Protein AF-A0A7S3DVD2-F1 (afdb_monomer_lite)

Foldseek 3Di:
DDDDDPPVQQVLQVVLLVLLVCCLVPLQVSQQVLLVVLQDPPDDPSVNLSSLLSCCLCCQEPNNCSNPVDVNRHDLVSNLNSLVVQCPPPDDLSVLSSLLSLLSSLVVVDPLVDDDDPPDPCSVSSVSNCCCCPPPLSVLSNVLLSVCSHPDDSPVCPDPVNQQVFFADPVLDRDHDGPSVSSVVSNVVSVCVVCVVVDPVVVVVVVVVVVCVVPPDDDDDDDDDDDDDDDPDDDDDDVVVVVVVVVVVVQVVQADPVRGGTRAAEAEDPPDPDPVVVVVVVVVCVVVVHPYYHYDDPD

Sequence (299 aa):
EPLGEPLHGQIRYFVEVFCIQCARKYPEIFGKKIASQITRRDLNLQEISSIMVIAGNLIVGKYRADFLANKDVVDIHTVLAGASPWLSSTQGFSRGIAQVLVHALIPLAIDVTKEGDLNDSDWHLRSLYRFLEENPDMKRVRIKQSKFFETYDATATCTPEYIFSIPVDEGGDANPENMIDIMKQCLIDAYEDSHVDDVPNWKRVQDIIEAEDIDGGNDEDDDDIPSAEVNFQRKIIPVETLNLAFEAARERRLRNVAGRKKQPLIVCASLIDKVPNLGGLARSAEIFAATKLVIPDLR

Radius of gyration: 26.91 Å; chains: 1; bounding box: 81×49×78 Å

Structure (mmCIF, N/CA/C/O backbone):
data_AF-A0A7S3DVD2-F1
#
_entry.id   AF-A0A7S3DVD2-F1
#
loop_
_atom_site.group_PDB
_atom_site.id
_atom_site.type_symbol
_atom_site.label_atom_id
_atom_site.label_alt_id
_atom_site.label_comp_id
_atom_site.label_asym_id
_atom_site.label_entity_id
_atom_site.label_seq_id
_atom_site.pdbx_PDB_ins_code
_atom_site.Cartn_x
_atom_site.Cartn_y
_atom_site.Cartn_z
_atom_site.occupancy
_atom_site.B_iso_or_equiv
_atom_site.auth_seq_id
_atom_site.auth_comp_id
_atom_site.auth_asym_id
_atom_site.auth_atom_id
_atom_site.pdbx_PDB_model_num
ATOM 1 N N . GLU A 1 1 ? 29.249 -21.958 -8.111 1.00 34.34 1 GLU A N 1
ATOM 2 C CA . GLU A 1 1 ? 27.791 -21.761 -8.214 1.00 34.34 1 GLU A CA 1
ATOM 3 C C . GLU A 1 1 ? 27.279 -21.188 -6.900 1.00 34.34 1 GLU A C 1
ATOM 5 O O . GLU A 1 1 ? 27.251 -21.928 -5.921 1.00 34.34 1 GLU A O 1
ATOM 10 N N . PRO A 1 2 ? 26.954 -19.890 -6.807 1.00 35.44 2 PRO A N 1
ATOM 11 C CA . PRO A 1 2 ? 26.241 -19.377 -5.653 1.00 35.44 2 PRO A CA 1
ATOM 12 C C . PRO A 1 2 ? 24.735 -19.508 -5.916 1.00 35.44 2 PRO A C 1
ATOM 14 O O . PRO A 1 2 ? 24.121 -18.696 -6.598 1.00 35.44 2 PRO A O 1
ATOM 17 N N . LEU A 1 3 ? 24.154 -20.581 -5.385 1.00 42.62 3 LEU A N 1
ATOM 18 C CA . LEU A 1 3 ? 22.743 -20.644 -5.013 1.00 42.62 3 LEU A CA 1
ATOM 19 C C . LEU A 1 3 ? 22.516 -19.643 -3.870 1.00 42.62 3 LEU A C 1
ATOM 21 O O . LEU A 1 3 ? 23.206 -19.758 -2.857 1.00 42.62 3 LEU A O 1
ATOM 25 N N . GLY A 1 4 ? 21.550 -18.722 -3.973 1.00 37.44 4 GLY A N 1
ATOM 26 C CA . GLY A 1 4 ? 21.077 -18.053 -2.755 1.00 37.44 4 GLY A CA 1
ATOM 27 C C . GLY A 1 4 ? 20.350 -16.714 -2.824 1.00 37.44 4 GLY A C 1
ATOM 28 O O . GLY A 1 4 ? 19.922 -16.274 -1.761 1.00 37.44 4 GLY A O 1
ATOM 29 N N . GLU A 1 5 ? 20.163 -16.055 -3.970 1.00 44.75 5 GLU A N 1
ATOM 30 C CA . GLU A 1 5 ? 19.286 -14.873 -3.978 1.00 44.75 5 GLU A CA 1
ATOM 31 C C . GLU A 1 5 ? 17.814 -15.304 -4.050 1.00 44.75 5 GLU A C 1
ATOM 33 O O . GLU A 1 5 ? 17.434 -16.087 -4.927 1.00 44.75 5 GLU A O 1
ATOM 38 N N . PRO A 1 6 ? 16.956 -14.865 -3.112 1.00 47.66 6 PRO A N 1
ATOM 39 C CA . PRO A 1 6 ? 15.577 -15.299 -3.093 1.00 47.66 6 PRO A CA 1
ATOM 40 C C . PRO A 1 6 ? 14.834 -14.593 -4.230 1.00 47.66 6 PRO A C 1
ATOM 42 O O . PRO A 1 6 ? 14.384 -13.459 -4.073 1.00 47.66 6 PRO A O 1
ATOM 45 N N . LEU A 1 7 ? 14.592 -15.312 -5.332 1.00 50.62 7 LEU A N 1
ATOM 46 C CA . LEU A 1 7 ? 13.665 -14.935 -6.419 1.00 50.62 7 LEU A CA 1
ATOM 47 C C . LEU A 1 7 ? 12.261 -14.498 -5.927 1.00 50.62 7 LEU A C 1
ATOM 49 O O . LEU A 1 7 ? 11.432 -14.000 -6.688 1.00 50.62 7 LEU A O 1
ATOM 53 N N . HIS A 1 8 ? 11.955 -14.696 -4.644 1.00 61.31 8 HIS A N 1
ATOM 54 C CA . HIS A 1 8 ? 10.677 -14.385 -4.021 1.00 61.31 8 HIS A CA 1
ATOM 55 C C . HIS A 1 8 ? 10.318 -12.892 -4.028 1.00 61.31 8 HIS A C 1
ATOM 57 O O . HIS A 1 8 ? 9.130 -12.574 -4.067 1.00 61.31 8 HIS A O 1
ATOM 63 N N . GLY A 1 9 ? 11.294 -11.976 -4.015 1.00 62.28 9 GLY A N 1
ATOM 64 C CA . GLY A 1 9 ? 11.026 -10.531 -3.968 1.00 62.28 9 GLY A CA 1
ATOM 65 C C . GLY A 1 9 ? 10.338 -9.991 -5.228 1.00 62.28 9 GLY A C 1
ATOM 66 O O . GLY A 1 9 ? 9.379 -9.223 -5.125 1.00 62.28 9 GLY A O 1
ATOM 67 N N . GLN A 1 10 ? 10.786 -10.445 -6.401 1.00 75.81 10 GLN A N 1
ATOM 68 C CA . GLN A 1 10 ? 10.304 -9.989 -7.709 1.00 75.81 10 GLN A CA 1
ATOM 69 C C . GLN A 1 10 ? 8.884 -10.496 -7.988 1.00 75.81 10 GLN A C 1
ATOM 71 O O . GLN A 1 10 ? 7.984 -9.723 -8.315 1.00 75.81 10 GLN A O 1
ATOM 76 N N . ILE A 1 11 ? 8.647 -11.796 -7.769 1.00 84.38 11 ILE A N 1
ATOM 77 C CA . ILE A 1 11 ? 7.325 -12.420 -7.948 1.00 84.38 11 ILE A CA 1
ATOM 78 C C . ILE A 1 11 ? 6.300 -11.759 -7.027 1.00 84.38 11 ILE A C 1
ATOM 80 O O . ILE A 1 11 ? 5.183 -11.446 -7.440 1.00 84.38 11 ILE A O 1
ATOM 84 N N . ARG A 1 12 ? 6.691 -11.512 -5.775 1.00 88.12 12 ARG A N 1
ATOM 85 C CA . ARG A 1 12 ? 5.832 -10.885 -4.779 1.00 88.12 12 ARG A CA 1
ATOM 86 C C . ARG A 1 12 ? 5.345 -9.504 -5.214 1.00 88.12 12 ARG A C 1
ATOM 88 O O . ARG A 1 12 ? 4.151 -9.247 -5.090 1.00 88.12 12 ARG A O 1
ATOM 95 N N . TYR A 1 13 ? 6.227 -8.657 -5.747 1.00 90.44 13 TYR A N 1
ATOM 96 C CA . TYR A 1 13 ? 5.840 -7.341 -6.263 1.00 90.44 13 TYR A CA 1
ATOM 97 C C . TYR A 1 13 ? 4.718 -7.463 -7.304 1.00 90.44 13 TYR A C 1
ATOM 99 O O . TYR A 1 13 ? 3.688 -6.796 -7.199 1.00 90.44 13 TYR A O 1
ATOM 107 N N . PHE A 1 14 ? 4.870 -8.362 -8.282 1.00 91.00 14 PHE A N 1
ATOM 108 C CA . PHE A 1 14 ? 3.858 -8.544 -9.325 1.00 91.00 14 PHE A CA 1
ATOM 109 C C . PHE A 1 14 ? 2.541 -9.097 -8.771 1.00 91.00 14 PHE A C 1
ATOM 111 O O . PHE A 1 14 ? 1.471 -8.677 -9.213 1.00 91.00 14 PHE A O 1
ATOM 118 N N . VAL A 1 15 ? 2.595 -9.987 -7.774 1.00 91.75 15 VAL A N 1
ATOM 119 C CA . VAL A 1 15 ? 1.400 -10.489 -7.077 1.00 91.75 15 VAL A CA 1
ATOM 120 C C . VAL A 1 15 ? 0.677 -9.362 -6.336 1.00 91.75 15 VAL A C 1
ATOM 122 O O . VAL A 1 15 ? -0.548 -9.270 -6.421 1.00 91.75 15 VAL A O 1
ATOM 125 N N . GLU A 1 16 ? 1.407 -8.488 -5.643 1.00 93.75 16 GLU A N 1
ATOM 126 C CA . GLU A 1 16 ? 0.845 -7.324 -4.948 1.00 93.75 16 GLU A CA 1
ATOM 127 C C . GLU A 1 16 ? 0.162 -6.367 -5.938 1.00 93.75 16 GLU A C 1
ATOM 129 O O . GLU A 1 16 ? -1.011 -6.032 -5.751 1.00 93.75 16 GLU A O 1
ATOM 134 N N . VAL A 1 17 ? 0.833 -6.007 -7.040 1.00 93.69 17 VAL A N 1
ATOM 135 C CA . VAL A 1 17 ? 0.259 -5.166 -8.111 1.00 93.69 17 VAL A CA 1
ATOM 136 C C . VAL A 1 17 ? -0.994 -5.804 -8.709 1.00 93.69 17 VAL A C 1
ATOM 138 O O . VAL A 1 17 ? -2.029 -5.145 -8.841 1.00 93.69 17 VAL A O 1
ATOM 141 N N . PHE A 1 18 ? -0.933 -7.096 -9.033 1.00 93.31 18 PHE A N 1
ATOM 142 C CA . PHE A 1 18 ? -2.066 -7.839 -9.575 1.00 93.31 18 PHE A CA 1
ATOM 143 C C . PHE A 1 18 ? -3.263 -7.829 -8.616 1.00 93.31 18 PHE A C 1
ATOM 145 O O . PHE A 1 18 ? -4.396 -7.584 -9.039 1.00 93.31 18 PHE A O 1
ATOM 152 N N . CYS A 1 19 ? -3.022 -8.044 -7.320 1.00 94.38 19 CYS A N 1
ATOM 153 C CA . CYS A 1 19 ? -4.069 -8.032 -6.304 1.00 94.38 19 CYS A CA 1
ATOM 154 C C . CYS A 1 19 ? -4.694 -6.643 -6.146 1.00 94.38 19 CYS A C 1
ATOM 156 O O . CYS A 1 19 ? -5.917 -6.550 -6.051 1.00 94.38 19 CYS A O 1
ATOM 158 N N . ILE A 1 20 ? -3.893 -5.571 -6.182 1.00 94.44 20 ILE A N 1
ATOM 159 C CA . ILE A 1 20 ? -4.401 -4.191 -6.170 1.00 94.44 20 ILE A CA 1
ATOM 160 C C . ILE A 1 20 ? -5.315 -3.963 -7.380 1.00 94.44 20 ILE A C 1
ATOM 162 O O . ILE A 1 20 ? -6.434 -3.477 -7.220 1.00 94.44 20 ILE A O 1
ATOM 166 N N . GLN A 1 21 ? -4.898 -4.363 -8.584 1.00 93.38 21 GLN A N 1
ATOM 167 C CA . GLN A 1 21 ? -5.715 -4.188 -9.791 1.00 93.38 21 GLN A CA 1
ATOM 168 C C . GLN A 1 21 ? -7.020 -4.981 -9.752 1.00 93.38 21 GLN A C 1
ATOM 170 O O . GLN A 1 21 ? -8.088 -4.455 -10.076 1.00 93.38 21 GLN A O 1
ATOM 175 N N . CYS A 1 22 ? -6.956 -6.237 -9.315 1.00 92.75 22 CYS A N 1
ATOM 176 C CA . CYS A 1 22 ? -8.141 -7.071 -9.174 1.00 92.75 22 CYS A CA 1
ATOM 177 C C . CYS A 1 22 ? -9.107 -6.506 -8.131 1.00 92.75 22 CYS A C 1
ATOM 179 O O . CYS A 1 22 ? -10.309 -6.455 -8.384 1.00 92.75 22 CYS A O 1
ATOM 181 N N . ALA A 1 23 ? -8.592 -6.021 -6.999 1.00 92.38 23 ALA A N 1
ATOM 182 C CA . ALA A 1 23 ? -9.397 -5.404 -5.951 1.00 92.38 23 ALA A CA 1
ATOM 183 C C . ALA A 1 23 ? -10.055 -4.095 -6.381 1.00 92.38 23 ALA A C 1
ATOM 185 O O . ALA A 1 23 ? -11.184 -3.828 -5.981 1.00 92.38 23 ALA A O 1
ATOM 186 N N . ARG A 1 24 ? -9.407 -3.316 -7.246 1.00 90.81 24 ARG A N 1
ATOM 187 C CA . ARG A 1 24 ? -10.013 -2.115 -7.831 1.00 90.81 24 ARG A CA 1
ATOM 188 C C . ARG A 1 24 ? -11.123 -2.438 -8.821 1.00 90.81 24 ARG A C 1
ATOM 190 O O . ARG A 1 24 ? -12.151 -1.773 -8.821 1.00 90.81 24 ARG A O 1
ATOM 197 N N . LYS A 1 25 ? -10.916 -3.437 -9.684 1.00 90.44 25 LYS A N 1
ATOM 198 C CA . LYS A 1 25 ? -11.872 -3.783 -10.747 1.00 90.44 25 LYS A CA 1
ATOM 199 C C . LYS A 1 25 ? -13.050 -4.619 -10.244 1.00 90.44 25 LYS A C 1
ATOM 201 O O . LYS A 1 25 ? -14.157 -4.483 -10.754 1.00 90.44 25 LYS A O 1
ATOM 206 N N . TYR A 1 26 ? -12.809 -5.476 -9.254 1.00 90.94 26 TYR A N 1
ATOM 207 C CA . TYR A 1 26 ? -13.793 -6.390 -8.673 1.00 90.94 26 TYR A CA 1
ATOM 208 C C . TYR A 1 26 ? -13.796 -6.296 -7.136 1.00 90.94 26 TYR A C 1
ATOM 210 O O . TYR A 1 26 ? -13.497 -7.283 -6.447 1.00 90.94 26 TYR A O 1
ATOM 218 N N . PRO A 1 27 ? -14.136 -5.117 -6.581 1.00 90.38 27 PRO A N 1
ATOM 219 C CA . PRO A 1 27 ? -14.058 -4.849 -5.148 1.00 90.38 27 PRO A CA 1
ATOM 220 C C . PRO A 1 27 ? -14.899 -5.824 -4.317 1.00 90.38 27 PRO A C 1
ATOM 222 O O . PRO A 1 27 ? -14.439 -6.306 -3.288 1.00 90.38 27 PRO A O 1
ATOM 225 N N . GLU A 1 28 ? -16.084 -6.217 -4.784 1.00 88.69 28 GLU A N 1
ATOM 226 C CA . GLU A 1 28 ? -16.984 -7.107 -4.035 1.00 88.69 28 GLU A CA 1
ATOM 227 C C . GLU A 1 28 ? -16.392 -8.494 -3.736 1.00 88.69 28 GLU A C 1
ATOM 229 O O . GLU A 1 28 ? -16.718 -9.102 -2.715 1.00 88.69 28 GLU A O 1
ATOM 234 N N . ILE A 1 29 ? -15.518 -8.995 -4.614 1.00 89.62 29 ILE A N 1
ATOM 235 C CA . ILE A 1 29 ? -14.879 -10.309 -4.472 1.00 89.62 29 ILE A CA 1
ATOM 236 C C . ILE A 1 29 ? -13.586 -10.161 -3.671 1.00 89.62 29 ILE A C 1
ATOM 238 O O . ILE A 1 29 ? -13.373 -10.827 -2.655 1.00 89.62 29 ILE A O 1
ATOM 242 N N . PHE A 1 30 ? -12.708 -9.274 -4.134 1.00 90.62 30 PHE A N 1
ATOM 243 C CA . PHE A 1 30 ? -11.357 -9.154 -3.599 1.00 90.62 30 PHE A CA 1
ATOM 244 C C . PHE A 1 30 ? -11.312 -8.342 -2.301 1.00 90.62 30 PHE A C 1
ATOM 246 O O . PHE A 1 30 ? -10.533 -8.686 -1.419 1.00 90.62 30 PHE A O 1
ATOM 253 N N . GLY A 1 31 ? -12.175 -7.340 -2.122 1.00 88.00 31 GLY A N 1
ATOM 254 C CA . GLY A 1 31 ? -12.284 -6.558 -0.886 1.00 88.00 31 GLY A CA 1
ATOM 255 C C . GLY A 1 31 ? -12.688 -7.418 0.312 1.00 88.00 31 GLY A C 1
ATOM 256 O O . GLY A 1 31 ? -11.983 -7.444 1.323 1.00 88.00 31 GLY A O 1
ATOM 257 N N . LYS A 1 32 ? -13.742 -8.233 0.163 1.00 88.19 32 LYS A N 1
ATOM 258 C CA . LYS A 1 32 ? -14.154 -9.211 1.188 1.00 88.19 32 LYS A CA 1
ATOM 259 C C . LYS A 1 32 ? -13.051 -10.223 1.484 1.00 88.19 32 LYS A C 1
ATOM 261 O O . LYS A 1 32 ? -12.823 -10.582 2.641 1.00 88.19 32 LYS A O 1
ATOM 266 N N . LYS A 1 33 ? -12.327 -10.671 0.450 1.00 91.31 33 LYS A N 1
ATOM 267 C CA . LYS A 1 33 ? -11.202 -11.592 0.633 1.00 91.31 33 LYS A CA 1
ATOM 268 C C . LYS A 1 33 ? -10.053 -10.934 1.396 1.00 91.31 33 LYS A C 1
ATOM 270 O O . LYS A 1 33 ? -9.542 -11.565 2.314 1.00 91.31 33 LYS A O 1
ATOM 275 N N . ILE A 1 34 ? -9.689 -9.690 1.085 1.00 91.62 34 ILE A N 1
ATOM 276 C CA . ILE A 1 34 ? -8.655 -8.927 1.803 1.00 91.62 34 ILE A CA 1
ATOM 277 C C . ILE A 1 34 ? -9.027 -8.785 3.284 1.00 91.62 34 ILE A C 1
ATOM 279 O O . ILE A 1 34 ? -8.207 -9.112 4.141 1.00 91.62 34 ILE A O 1
ATOM 283 N N . ALA A 1 35 ? -10.273 -8.408 3.595 1.00 90.25 35 ALA A N 1
ATOM 284 C CA . ALA A 1 35 ? -10.761 -8.316 4.975 1.00 90.25 35 ALA A CA 1
ATOM 285 C C . ALA A 1 35 ? -10.707 -9.668 5.716 1.00 90.25 35 ALA A C 1
ATOM 287 O O . ALA A 1 35 ? -10.303 -9.748 6.875 1.00 90.25 35 ALA A O 1
ATOM 288 N N . SER A 1 36 ? -11.039 -10.766 5.032 1.00 91.31 36 SER A N 1
ATOM 289 C CA . SER A 1 36 ? -10.894 -12.117 5.586 1.00 91.31 36 SER A CA 1
ATOM 290 C C . SER A 1 36 ? -9.432 -12.532 5.788 1.00 91.31 36 SER A C 1
ATOM 292 O O . SER A 1 36 ? -9.143 -13.277 6.720 1.00 91.31 36 SER A O 1
ATOM 294 N N . GLN A 1 37 ? -8.509 -12.123 4.913 1.00 92.69 37 GLN A N 1
ATOM 295 C CA . GLN A 1 37 ? -7.106 -12.527 5.014 1.00 92.69 37 GLN A CA 1
ATOM 296 C C . GLN A 1 37 ? -6.345 -11.727 6.072 1.00 92.69 37 GLN A C 1
ATOM 298 O O . GLN A 1 37 ? -5.543 -12.315 6.787 1.00 92.69 37 GLN A O 1
ATOM 303 N N . ILE A 1 38 ? -6.611 -10.427 6.226 1.00 93.06 38 ILE A N 1
ATOM 304 C CA . ILE A 1 38 ? -5.880 -9.581 7.186 1.00 93.06 38 ILE A CA 1
ATOM 305 C C . ILE A 1 38 ? -6.121 -9.983 8.653 1.00 93.06 38 ILE A C 1
ATOM 307 O O . ILE A 1 38 ? -5.311 -9.678 9.520 1.00 93.06 38 ILE A O 1
ATOM 311 N N . THR A 1 39 ? -7.213 -10.696 8.939 1.00 91.69 39 THR A N 1
ATOM 312 C CA . THR A 1 39 ? -7.554 -11.189 10.286 1.00 91.69 39 THR A CA 1
ATOM 313 C C . THR A 1 39 ? -7.001 -12.580 10.599 1.00 91.69 39 THR A C 1
ATOM 315 O O . THR A 1 39 ? -7.109 -13.050 11.738 1.00 91.69 39 THR A O 1
ATOM 318 N N . ARG A 1 40 ? -6.399 -13.260 9.616 1.00 92.75 40 ARG A N 1
ATOM 319 C CA . ARG A 1 40 ? -5.788 -14.576 9.818 1.00 92.75 40 ARG A CA 1
ATOM 320 C C . ARG A 1 40 ? -4.559 -14.476 10.715 1.00 92.75 40 ARG A C 1
ATOM 322 O O . ARG A 1 40 ? -3.740 -13.575 10.579 1.00 92.75 40 ARG A O 1
ATOM 329 N N . ARG A 1 41 ? -4.423 -15.449 11.617 1.00 86.56 41 ARG A N 1
ATOM 330 C CA . ARG A 1 41 ? -3.341 -15.508 12.619 1.00 86.56 41 ARG A CA 1
ATOM 331 C C . ARG A 1 41 ? -2.210 -16.461 12.241 1.00 86.56 41 ARG A C 1
ATOM 333 O O . ARG A 1 41 ? -1.187 -16.481 12.910 1.00 86.56 41 ARG A O 1
ATOM 340 N N . ASP A 1 42 ? -2.418 -17.269 11.210 1.00 89.00 42 ASP A N 1
ATOM 341 C CA . ASP A 1 42 ? -1.500 -18.304 10.739 1.00 89.00 42 ASP A CA 1
ATOM 342 C C . ASP A 1 42 ? -0.577 -17.825 9.608 1.00 89.00 42 ASP A C 1
ATOM 344 O O . ASP A 1 42 ? 0.241 -18.596 9.115 1.00 89.00 42 ASP A O 1
ATOM 348 N N . LEU A 1 43 ? -0.708 -16.561 9.195 1.00 86.56 43 LEU A N 1
ATOM 349 C CA . LEU A 1 43 ? 0.089 -15.975 8.123 1.00 86.56 43 LEU A CA 1
ATOM 350 C C . LEU A 1 43 ? 1.490 -15.609 8.602 1.00 86.56 43 LEU A C 1
ATOM 352 O O . LEU A 1 43 ? 1.685 -15.112 9.715 1.00 86.56 43 LEU A O 1
ATOM 356 N N . ASN A 1 44 ? 2.468 -15.791 7.720 1.00 87.69 44 ASN A N 1
ATOM 357 C CA . ASN A 1 44 ? 3.814 -15.311 7.969 1.00 87.69 44 ASN A CA 1
ATOM 358 C C . ASN A 1 44 ? 3.875 -13.772 7.848 1.00 87.69 44 ASN A C 1
ATOM 360 O O . ASN A 1 44 ? 3.003 -13.122 7.262 1.00 87.69 44 ASN A O 1
ATOM 364 N N . LEU A 1 45 ? 4.948 -13.173 8.374 1.00 85.00 45 LEU A N 1
ATOM 365 C CA . LEU A 1 45 ? 5.129 -11.720 8.355 1.00 85.00 45 LEU A CA 1
ATOM 366 C C . LEU A 1 45 ? 5.164 -11.128 6.935 1.00 85.00 45 LEU A C 1
ATOM 368 O O . LEU A 1 45 ? 4.683 -10.017 6.711 1.00 85.00 45 LEU A O 1
ATOM 372 N N . GLN A 1 46 ? 5.746 -11.834 5.969 1.00 85.44 46 GLN A N 1
ATOM 373 C CA . GLN A 1 46 ? 5.817 -11.369 4.588 1.00 85.44 46 GLN A CA 1
ATOM 374 C C . GLN A 1 46 ? 4.421 -11.318 3.953 1.00 85.44 46 GLN A C 1
ATOM 376 O O . GLN A 1 46 ? 4.063 -10.304 3.356 1.00 85.44 46 GLN A O 1
ATOM 381 N N . GLU A 1 47 ? 3.606 -12.352 4.136 1.00 89.00 47 GLU A N 1
ATOM 382 C CA . GLU A 1 47 ? 2.243 -12.457 3.612 1.00 89.00 47 GLU A CA 1
ATOM 383 C C . GLU A 1 47 ? 1.353 -11.349 4.166 1.00 89.00 47 GLU A C 1
ATOM 385 O O . GLU A 1 47 ? 0.773 -10.579 3.399 1.00 89.00 47 GLU A O 1
ATOM 390 N N . ILE A 1 48 ? 1.303 -11.202 5.492 1.00 91.00 48 ILE A N 1
ATOM 391 C CA . ILE A 1 48 ? 0.474 -10.170 6.119 1.00 91.00 48 ILE A CA 1
ATOM 392 C C . ILE A 1 48 ? 0.935 -8.759 5.764 1.00 91.00 48 ILE A C 1
ATOM 394 O O . ILE A 1 48 ? 0.106 -7.887 5.527 1.00 91.00 48 ILE A O 1
ATOM 398 N N . SER A 1 49 ? 2.243 -8.533 5.627 1.00 90.81 49 SER A N 1
ATOM 399 C CA . SER A 1 49 ? 2.746 -7.235 5.175 1.00 90.81 49 SER A CA 1
ATOM 400 C C . SER A 1 49 ? 2.343 -6.946 3.729 1.00 90.81 49 SER A C 1
ATOM 402 O O . SER A 1 49 ? 1.986 -5.812 3.433 1.00 90.81 49 SER A O 1
ATOM 404 N N . SER A 1 50 ? 2.306 -7.961 2.852 1.00 93.00 50 SER A N 1
ATOM 405 C CA . SER A 1 50 ? 1.781 -7.807 1.481 1.00 93.00 50 SER A CA 1
ATOM 406 C C . SER A 1 50 ? 0.313 -7.395 1.519 1.00 93.00 50 SER A C 1
ATOM 408 O O . SER A 1 50 ? -0.095 -6.442 0.863 1.00 93.00 50 SER A O 1
ATOM 410 N N . ILE A 1 51 ? -0.487 -8.089 2.338 1.00 94.31 51 ILE A N 1
ATOM 411 C CA . ILE A 1 51 ? -1.917 -7.810 2.499 1.00 94.31 51 ILE A CA 1
ATOM 412 C C . ILE A 1 51 ? -2.133 -6.390 3.030 1.00 94.31 51 ILE A C 1
ATOM 414 O O . ILE A 1 51 ? -2.999 -5.682 2.521 1.00 94.31 51 ILE A O 1
ATOM 418 N N . MET A 1 52 ? -1.333 -5.948 4.003 1.00 94.19 52 MET A N 1
ATOM 419 C CA . MET A 1 52 ? -1.398 -4.586 4.530 1.00 94.19 52 MET A CA 1
ATOM 420 C C . MET A 1 52 ? -0.972 -3.534 3.494 1.00 94.19 52 MET A C 1
ATOM 422 O O . MET A 1 52 ? -1.611 -2.490 3.411 1.00 94.19 52 MET A O 1
ATOM 426 N N . VAL A 1 53 ? 0.037 -3.795 2.655 1.00 93.88 53 VAL A N 1
ATOM 427 C CA . VAL A 1 53 ? 0.416 -2.893 1.548 1.00 93.88 53 VAL A CA 1
ATOM 428 C C . VAL A 1 53 ? -0.698 -2.801 0.500 1.00 93.88 53 VAL A C 1
ATOM 430 O O . VAL A 1 53 ? -1.041 -1.703 0.054 1.00 93.88 53 VAL A O 1
ATOM 433 N N . ILE A 1 54 ? -1.313 -3.929 0.137 1.00 94.44 54 ILE A N 1
ATOM 434 C CA . ILE A 1 54 ? -2.459 -3.962 -0.781 1.00 94.44 54 ILE A CA 1
ATOM 435 C C . ILE A 1 54 ? -3.627 -3.167 -0.182 1.00 94.44 54 ILE A C 1
ATOM 437 O O . ILE A 1 54 ? -4.177 -2.285 -0.841 1.00 94.44 54 ILE A O 1
ATOM 441 N N . ALA A 1 55 ? -3.975 -3.422 1.084 1.00 94.00 55 ALA A N 1
ATOM 442 C CA . ALA A 1 55 ? -5.024 -2.693 1.790 1.00 94.00 55 ALA A CA 1
ATOM 443 C C . ALA A 1 55 ? -4.709 -1.191 1.893 1.00 94.00 55 ALA A C 1
ATOM 445 O O . ALA A 1 55 ? -5.602 -0.372 1.700 1.00 94.00 55 ALA A O 1
ATOM 446 N N . GLY A 1 56 ? -3.449 -0.817 2.132 1.00 93.19 56 GLY A N 1
ATOM 447 C CA . GLY A 1 56 ? -3.012 0.577 2.220 1.00 93.19 56 GLY A CA 1
ATOM 448 C C . GLY A 1 56 ? -3.231 1.332 0.913 1.00 93.19 56 GLY A C 1
ATOM 449 O O . GLY A 1 56 ? -3.809 2.417 0.920 1.00 93.19 56 GLY A O 1
ATOM 450 N N . ASN A 1 57 ? -2.889 0.720 -0.223 1.00 93.69 57 ASN A N 1
ATOM 451 C CA . ASN A 1 57 ? -3.133 1.302 -1.547 1.00 93.69 57 ASN A CA 1
ATOM 452 C C . ASN A 1 57 ? -4.629 1.509 -1.845 1.00 93.69 57 ASN A C 1
ATOM 454 O O . ASN A 1 57 ? -5.002 2.483 -2.498 1.00 93.69 57 ASN A O 1
ATOM 458 N N . LEU A 1 58 ? -5.486 0.599 -1.372 1.00 91.94 58 LEU A N 1
ATOM 459 C CA . LEU A 1 58 ? -6.928 0.628 -1.633 1.00 91.94 58 LEU A CA 1
ATOM 460 C C . LEU A 1 58 ? -7.701 1.540 -0.674 1.00 91.94 58 LEU A C 1
ATOM 462 O O . LEU A 1 58 ? -8.667 2.168 -1.085 1.00 91.94 58 LEU A O 1
ATOM 466 N N . ILE A 1 59 ? -7.305 1.593 0.600 1.00 89.88 59 ILE A N 1
ATOM 467 C CA . ILE A 1 59 ? -8.057 2.267 1.669 1.00 89.88 59 ILE A CA 1
ATOM 468 C C . ILE A 1 59 ? -7.474 3.642 1.986 1.00 89.88 59 ILE A C 1
ATOM 470 O O . ILE A 1 59 ? -8.228 4.550 2.327 1.00 89.88 59 ILE A O 1
ATOM 474 N N . VAL A 1 60 ? -6.156 3.817 1.909 1.00 89.25 60 VAL A N 1
ATOM 475 C CA . VAL A 1 60 ? -5.480 5.075 2.272 1.00 89.25 60 VAL A CA 1
ATOM 476 C C . VAL A 1 60 ? -5.057 5.847 1.032 1.00 89.25 60 VAL A C 1
ATOM 478 O O . VAL A 1 60 ? -5.235 7.059 0.977 1.00 89.25 60 VAL A O 1
ATOM 481 N N . GLY A 1 61 ? -4.517 5.133 0.049 1.00 85.75 61 GLY A N 1
ATOM 482 C CA . GLY A 1 61 ? -3.906 5.715 -1.134 1.00 85.75 61 GLY A CA 1
ATOM 483 C C . GLY A 1 61 ? -4.877 6.290 -2.162 1.00 85.75 61 GLY A C 1
ATOM 484 O O . GLY A 1 61 ? -6.072 6.491 -1.925 1.00 85.75 61 GLY A O 1
ATOM 485 N N . LYS A 1 62 ? -4.338 6.501 -3.365 1.00 85.00 62 LYS A N 1
ATOM 486 C CA . LYS A 1 62 ? -5.020 7.109 -4.521 1.00 85.00 62 LYS A CA 1
ATOM 487 C C . LYS A 1 62 ? -6.387 6.493 -4.853 1.00 85.00 62 LYS A C 1
ATOM 489 O O . LYS A 1 62 ? -7.251 7.180 -5.390 1.00 85.00 62 LYS A O 1
ATOM 494 N N . TYR A 1 63 ? -6.598 5.213 -4.543 1.00 89.62 63 TYR A N 1
ATOM 495 C CA . TYR A 1 63 ? -7.806 4.471 -4.919 1.00 89.62 63 TYR A CA 1
ATOM 496 C C . TYR A 1 63 ? -8.919 4.485 -3.863 1.00 89.62 63 TYR A C 1
ATOM 498 O O . TYR A 1 63 ? -9.972 3.891 -4.088 1.00 89.62 63 TYR A O 1
ATOM 506 N N . ARG A 1 64 ? -8.717 5.184 -2.738 1.00 89.69 64 ARG A N 1
ATOM 507 C CA . ARG A 1 64 ? -9.655 5.243 -1.608 1.00 89.69 64 ARG A CA 1
ATOM 508 C C . ARG A 1 64 ? -11.082 5.610 -2.004 1.00 89.69 64 ARG A C 1
ATOM 510 O O . ARG A 1 64 ? -12.018 4.949 -1.562 1.00 89.69 64 ARG A O 1
ATOM 517 N N . ALA A 1 65 ? -11.252 6.676 -2.788 1.00 87.00 65 ALA A N 1
ATOM 518 C CA . ALA A 1 65 ? -12.575 7.202 -3.127 1.00 87.00 65 ALA A CA 1
ATOM 519 C C . ALA A 1 65 ? -13.405 6.179 -3.916 1.00 87.00 65 ALA A C 1
ATOM 521 O O . ALA A 1 65 ? -14.554 5.924 -3.563 1.00 87.00 65 ALA A O 1
ATOM 522 N N . ASP A 1 66 ? -12.794 5.546 -4.918 1.00 86.94 66 ASP A N 1
ATOM 523 C CA . ASP A 1 66 ? -13.448 4.539 -5.756 1.00 86.94 66 ASP A CA 1
ATOM 524 C C . ASP A 1 66 ? -13.714 3.248 -4.973 1.00 86.94 66 ASP A C 1
ATOM 526 O O . ASP A 1 66 ? -14.786 2.654 -5.080 1.00 86.94 66 ASP A O 1
ATOM 530 N N . PHE A 1 67 ? -12.748 2.816 -4.156 1.00 87.94 67 PHE A N 1
ATOM 531 C CA . PHE A 1 67 ? -12.831 1.553 -3.427 1.00 87.94 67 PHE A CA 1
ATOM 532 C C . PHE A 1 67 ? -13.854 1.590 -2.282 1.00 87.94 67 PHE A C 1
ATOM 534 O O . PHE A 1 67 ? -14.568 0.613 -2.067 1.00 87.94 67 PHE A O 1
ATOM 541 N N . LEU A 1 68 ? -13.960 2.718 -1.569 1.00 86.38 68 LEU A N 1
ATOM 542 C CA . LEU A 1 68 ? -14.902 2.896 -0.456 1.00 86.38 68 LEU A CA 1
ATOM 543 C C . LEU A 1 68 ? -16.267 3.464 -0.881 1.00 86.38 68 LEU A C 1
ATOM 545 O O . LEU A 1 68 ? -17.146 3.614 -0.032 1.00 86.38 68 LEU A O 1
ATOM 549 N N . ALA A 1 69 ? -16.475 3.773 -2.167 1.00 84.25 69 ALA A N 1
ATOM 550 C CA . ALA A 1 69 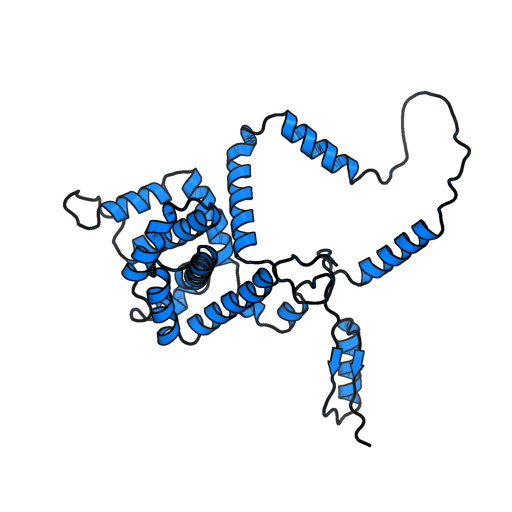? -17.759 4.271 -2.670 1.00 84.25 69 ALA A CA 1
ATOM 551 C C . ALA A 1 69 ? -18.913 3.293 -2.394 1.00 84.25 69 ALA A C 1
ATOM 553 O O . ALA A 1 69 ? -20.044 3.710 -2.141 1.00 84.25 69 ALA A O 1
ATOM 554 N N . ASN A 1 70 ? -18.626 1.990 -2.413 1.00 77.50 70 ASN A N 1
ATOM 555 C CA . ASN A 1 70 ? -19.589 0.949 -2.092 1.00 77.50 70 ASN A CA 1
ATOM 556 C C . ASN A 1 70 ? -19.327 0.414 -0.672 1.00 77.50 70 ASN A C 1
ATOM 558 O O . ASN A 1 70 ? -18.343 -0.281 -0.419 1.00 77.50 70 ASN A O 1
ATOM 562 N N . LYS A 1 71 ? -20.219 0.759 0.264 1.00 70.12 71 LYS A N 1
ATOM 563 C CA . LYS A 1 71 ? -20.069 0.470 1.702 1.00 70.12 71 LYS A CA 1
ATOM 564 C C . LYS A 1 71 ? -20.062 -1.026 2.041 1.00 70.12 71 LYS A C 1
ATOM 566 O O . LYS A 1 71 ? -19.529 -1.392 3.081 1.00 70.12 71 LYS A O 1
ATOM 571 N N . ASP A 1 72 ? -20.581 -1.880 1.160 1.00 76.19 72 ASP A N 1
ATOM 572 C CA . ASP A 1 72 ? -20.673 -3.331 1.389 1.00 76.19 72 ASP A CA 1
ATOM 573 C C . ASP A 1 72 ? -19.429 -4.110 0.918 1.00 76.19 72 ASP A C 1
ATOM 575 O O . ASP A 1 72 ? -19.373 -5.344 0.999 1.00 76.19 72 ASP A O 1
ATOM 579 N N . VAL A 1 73 ? -18.420 -3.407 0.394 1.00 79.81 73 VAL A N 1
ATOM 580 C CA . VAL A 1 73 ? -17.211 -4.011 -0.182 1.00 79.81 73 VAL A CA 1
ATOM 581 C C . VAL A 1 73 ? -16.253 -4.517 0.894 1.00 79.81 73 VAL A C 1
ATOM 583 O O . VAL A 1 73 ? -15.708 -5.617 0.765 1.00 79.81 73 VAL A O 1
ATOM 586 N N . VAL A 1 74 ? -16.032 -3.720 1.942 1.00 84.69 74 VAL A N 1
ATOM 587 C CA . VAL A 1 74 ? -15.090 -4.018 3.026 1.00 84.69 74 VAL A CA 1
ATOM 588 C C . VAL A 1 74 ? -15.692 -3.596 4.356 1.00 84.69 74 VAL A C 1
ATOM 590 O O . VAL A 1 74 ? -16.023 -2.429 4.549 1.00 84.69 74 VAL A O 1
ATOM 593 N N . ASP A 1 75 ? -15.744 -4.530 5.303 1.00 88.81 75 ASP A N 1
ATOM 594 C CA . ASP A 1 75 ? -16.017 -4.192 6.695 1.00 88.81 75 ASP A CA 1
ATOM 595 C C . ASP A 1 75 ? -14.776 -3.547 7.337 1.00 88.81 75 ASP A C 1
ATOM 597 O O . ASP A 1 75 ? -13.763 -4.205 7.599 1.00 88.81 75 ASP A O 1
ATOM 601 N N . ILE A 1 76 ? -14.877 -2.240 7.585 1.00 90.06 76 ILE A N 1
ATOM 602 C CA . ILE A 1 76 ? -13.834 -1.411 8.200 1.00 90.06 76 ILE A CA 1
ATOM 603 C C . ILE A 1 76 ? -13.432 -1.962 9.572 1.00 90.06 76 ILE A C 1
ATOM 605 O O . ILE A 1 76 ? -12.240 -1.978 9.881 1.00 90.06 76 ILE A O 1
ATOM 609 N N . HIS A 1 77 ? -14.380 -2.465 10.370 1.00 90.31 77 HIS A N 1
ATOM 610 C CA . HIS A 1 77 ? -14.080 -3.004 11.698 1.00 90.31 77 HIS A CA 1
ATOM 611 C C . HIS A 1 77 ? -13.249 -4.284 11.608 1.00 90.31 77 HIS A C 1
ATOM 613 O O . HIS A 1 77 ? -12.292 -4.448 12.364 1.00 90.31 77 HIS A O 1
ATOM 619 N N . THR A 1 78 ? -13.551 -5.156 10.643 1.00 91.75 78 THR A N 1
ATOM 620 C CA . THR A 1 78 ? -12.761 -6.366 10.381 1.00 91.75 78 THR A CA 1
ATOM 621 C C . THR A 1 78 ? -11.323 -6.022 9.980 1.00 91.75 78 THR A C 1
ATOM 623 O O . THR A 1 78 ? -10.376 -6.599 10.521 1.00 91.75 78 THR A O 1
ATOM 626 N N . VAL A 1 79 ? -11.125 -5.061 9.070 1.00 92.94 79 VAL A N 1
ATOM 627 C CA . VAL A 1 79 ? -9.770 -4.654 8.649 1.00 92.94 79 VAL A CA 1
ATOM 628 C C . VAL A 1 79 ? -9.014 -3.982 9.794 1.00 92.94 79 VAL A C 1
ATOM 630 O O . VAL A 1 79 ? -7.844 -4.290 10.017 1.00 92.94 79 VAL A O 1
ATOM 633 N N . LEU A 1 80 ? -9.685 -3.121 10.563 1.00 93.88 80 LEU A N 1
ATOM 634 C CA . LEU A 1 80 ? -9.114 -2.472 11.740 1.00 93.88 80 LEU A CA 1
ATOM 635 C C . LEU A 1 80 ? -8.677 -3.502 12.791 1.00 93.88 80 LEU A C 1
ATOM 637 O O . LEU A 1 80 ? -7.557 -3.420 13.296 1.00 93.88 80 LEU A O 1
ATOM 641 N N . ALA A 1 81 ? -9.510 -4.505 13.076 1.00 92.88 81 ALA A N 1
ATOM 642 C CA . ALA A 1 81 ? -9.191 -5.581 14.011 1.00 92.88 81 ALA A CA 1
ATOM 643 C C . ALA A 1 81 ? -8.008 -6.443 13.535 1.00 92.88 81 ALA A C 1
ATOM 645 O O . ALA A 1 81 ? -7.210 -6.890 14.358 1.00 92.88 81 ALA A O 1
ATOM 646 N N . GLY A 1 82 ? -7.868 -6.655 12.221 1.00 92.88 82 GLY A N 1
ATOM 647 C CA . GLY A 1 82 ? -6.731 -7.372 11.638 1.00 92.88 82 GLY A CA 1
ATOM 648 C C . GLY A 1 82 ? -5.427 -6.569 11.640 1.00 92.88 82 GL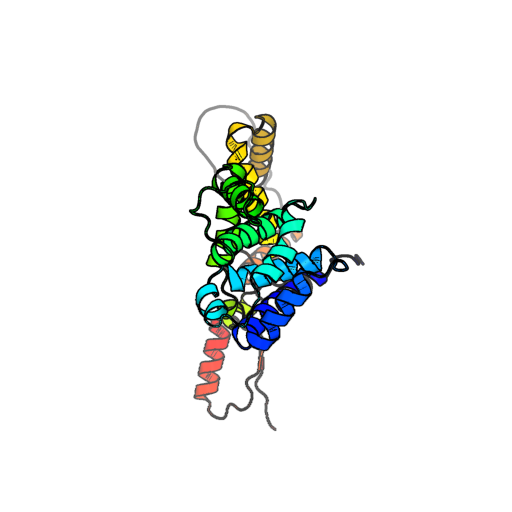Y A C 1
ATOM 649 O O . GLY A 1 82 ? -4.368 -7.132 11.898 1.00 92.88 82 GLY A O 1
ATOM 650 N N . ALA A 1 83 ? -5.492 -5.255 11.401 1.00 94.75 83 ALA A N 1
ATOM 651 C CA . ALA A 1 83 ? -4.320 -4.377 11.346 1.00 94.75 83 ALA A CA 1
ATOM 652 C C . ALA A 1 83 ? -3.804 -3.955 12.736 1.00 94.75 83 ALA A C 1
ATOM 654 O O . ALA A 1 83 ? -2.596 -3.826 12.928 1.00 94.75 83 ALA A O 1
ATOM 655 N N . SER A 1 84 ? -4.691 -3.770 13.721 1.00 94.06 84 SER A N 1
ATOM 656 C CA . SER A 1 84 ? -4.338 -3.227 15.046 1.00 94.06 84 SER A CA 1
ATOM 657 C C . SER A 1 84 ? -3.244 -4.005 15.795 1.00 94.06 84 SER A C 1
ATOM 659 O O . SER A 1 84 ? -2.344 -3.359 16.336 1.00 94.06 84 SER A O 1
ATOM 661 N N . PRO A 1 85 ? -3.226 -5.356 15.816 1.00 92.94 85 PRO A N 1
ATOM 662 C CA . PRO A 1 85 ? -2.164 -6.106 16.491 1.00 92.94 85 PRO A CA 1
ATOM 663 C C . PRO A 1 85 ? -0.758 -5.790 15.961 1.00 92.94 85 PRO A C 1
ATOM 665 O O . PRO A 1 85 ? 0.211 -5.785 16.725 1.00 92.94 85 PRO A O 1
ATOM 668 N N . TRP A 1 86 ? -0.639 -5.465 14.669 1.00 92.88 86 TRP A N 1
ATOM 669 C CA . TRP A 1 86 ? 0.640 -5.207 14.003 1.00 92.88 86 TRP A CA 1
ATOM 670 C C . TRP A 1 86 ? 1.300 -3.890 14.411 1.00 92.88 86 TRP A C 1
ATOM 672 O O . TRP A 1 86 ? 2.498 -3.730 14.184 1.00 92.88 86 TRP A O 1
ATOM 682 N N . LEU A 1 87 ? 0.588 -3.000 15.110 1.00 92.81 87 LEU A N 1
ATOM 683 C CA . LEU A 1 87 ? 1.191 -1.839 15.776 1.00 92.81 87 LEU A CA 1
ATOM 684 C C . LEU A 1 87 ? 2.252 -2.250 16.807 1.00 92.81 87 LEU A C 1
ATOM 686 O O . LEU A 1 87 ? 3.201 -1.510 17.051 1.00 92.81 87 LEU A O 1
ATOM 690 N N . SER A 1 88 ? 2.114 -3.450 17.378 1.00 90.25 88 SER A N 1
ATOM 691 C CA . SER A 1 88 ? 3.042 -4.017 18.363 1.00 90.25 88 SER A CA 1
ATOM 692 C C . SER A 1 88 ? 4.090 -4.961 17.758 1.00 90.25 88 SER A C 1
ATOM 694 O O . SER A 1 88 ? 4.860 -5.581 18.488 1.00 90.25 88 SER A O 1
ATOM 696 N N . SER A 1 89 ? 4.141 -5.079 16.426 1.00 88.75 89 SER A N 1
ATOM 697 C CA . SER A 1 89 ? 5.076 -5.974 15.736 1.00 88.75 89 SER A CA 1
ATOM 698 C C . SER A 1 89 ? 6.532 -5.659 16.086 1.00 88.75 89 SER A C 1
ATOM 700 O O . SER A 1 89 ? 6.908 -4.503 16.266 1.00 88.75 89 SER A O 1
ATOM 702 N N . THR A 1 90 ? 7.399 -6.669 16.121 1.00 83.25 90 THR A N 1
ATOM 703 C CA . THR A 1 90 ? 8.845 -6.466 16.319 1.00 83.25 90 THR A CA 1
ATOM 704 C C . THR A 1 90 ? 9.508 -5.795 15.115 1.00 83.25 90 THR A C 1
ATOM 706 O O . THR A 1 90 ? 10.550 -5.158 15.256 1.00 83.25 90 THR A O 1
ATOM 709 N N . GLN A 1 91 ? 8.885 -5.886 13.941 1.00 85.19 91 GLN A N 1
ATOM 710 C CA . GLN A 1 91 ? 9.460 -5.482 12.664 1.00 85.19 91 GLN A CA 1
ATOM 711 C C . GLN A 1 91 ? 8.970 -4.092 12.263 1.00 85.19 91 GLN A C 1
ATOM 713 O O . GLN A 1 91 ? 7.771 -3.874 12.071 1.00 85.19 91 GLN A O 1
ATOM 718 N N . GLY A 1 92 ? 9.908 -3.151 12.118 1.00 84.56 92 GLY A N 1
ATOM 719 C CA . GLY A 1 92 ? 9.612 -1.729 11.933 1.00 84.56 92 GLY A CA 1
ATOM 720 C C . GLY A 1 92 ? 8.657 -1.446 10.773 1.00 84.56 92 GLY A C 1
ATOM 721 O O . GLY A 1 92 ? 7.651 -0.774 10.978 1.00 84.56 92 GLY A O 1
ATOM 722 N N . PHE A 1 93 ? 8.921 -2.002 9.583 1.00 86.31 93 PHE A N 1
ATOM 723 C CA . PHE A 1 93 ? 8.106 -1.751 8.380 1.00 86.31 93 PHE A CA 1
ATOM 724 C C . PHE A 1 93 ? 6.651 -2.188 8.573 1.00 86.31 93 PHE A C 1
ATOM 726 O O . PHE A 1 93 ? 5.737 -1.451 8.220 1.00 86.31 93 PHE A O 1
ATOM 733 N N . SER A 1 94 ? 6.420 -3.334 9.220 1.00 90.00 94 SER A N 1
ATOM 734 C CA . SER A 1 94 ? 5.063 -3.804 9.510 1.00 90.00 94 SER A CA 1
ATOM 735 C C . SER A 1 94 ? 4.329 -2.899 10.504 1.00 90.00 94 SER A C 1
ATOM 737 O O . SER A 1 94 ? 3.154 -2.613 10.286 1.00 90.00 94 SER A O 1
ATOM 739 N N . ARG A 1 95 ? 5.026 -2.369 11.528 1.00 91.06 95 ARG A N 1
ATOM 740 C CA . ARG A 1 95 ? 4.460 -1.352 12.431 1.00 91.06 95 ARG A CA 1
ATOM 741 C C . ARG A 1 95 ? 4.099 -0.080 11.671 1.00 91.06 95 ARG A C 1
ATOM 743 O O . ARG A 1 95 ? 3.000 0.429 11.852 1.00 91.06 95 ARG A O 1
ATOM 750 N N . GLY A 1 96 ? 4.995 0.403 10.807 1.00 91.88 96 GLY A N 1
ATOM 751 C CA . GLY A 1 96 ? 4.781 1.612 10.006 1.00 91.88 96 GLY A CA 1
ATOM 752 C C . GLY A 1 96 ? 3.557 1.502 9.095 1.00 91.88 96 GLY A C 1
ATOM 753 O O . GLY A 1 96 ? 2.705 2.387 9.097 1.00 91.88 96 GLY A O 1
ATOM 754 N N . ILE A 1 97 ? 3.409 0.378 8.386 1.00 92.75 97 ILE A N 1
ATOM 755 C CA . ILE A 1 97 ? 2.242 0.134 7.526 1.00 92.75 97 ILE A CA 1
ATOM 756 C C . ILE A 1 97 ? 0.958 0.030 8.366 1.00 92.75 97 ILE A C 1
ATOM 758 O O . ILE A 1 97 ? -0.055 0.649 8.031 1.00 92.75 97 ILE A O 1
ATOM 762 N N . ALA A 1 98 ? 0.992 -0.720 9.473 1.00 95.00 98 ALA A N 1
ATOM 763 C CA . ALA A 1 98 ? -0.150 -0.861 10.374 1.00 95.00 98 ALA A CA 1
ATOM 764 C C . ALA A 1 98 ? -0.588 0.490 10.947 1.00 95.00 98 ALA A C 1
ATOM 766 O O . ALA A 1 98 ? -1.780 0.769 11.031 1.00 95.00 98 ALA A O 1
ATOM 767 N N . GLN A 1 99 ? 0.367 1.355 11.282 1.00 95.12 99 GLN A N 1
ATOM 768 C CA . GLN A 1 99 ? 0.110 2.692 11.792 1.00 95.12 99 GLN A CA 1
ATOM 769 C C . GLN A 1 99 ? -0.662 3.557 10.793 1.00 95.12 99 GLN A C 1
ATOM 771 O O . GLN A 1 99 ? -1.637 4.203 11.177 1.00 95.12 99 GLN A O 1
ATOM 776 N N . VAL A 1 100 ? -0.255 3.545 9.520 1.00 95.12 100 VAL A N 1
ATOM 777 C CA . VAL A 1 100 ? -0.948 4.265 8.442 1.00 95.12 100 VAL A CA 1
ATOM 778 C C . VAL A 1 100 ? -2.372 3.738 8.265 1.00 95.12 100 VAL A C 1
ATOM 780 O O . VAL A 1 100 ? -3.320 4.521 8.238 1.00 95.12 100 VAL A O 1
ATOM 783 N N . LEU A 1 101 ? -2.537 2.413 8.202 1.00 95.12 101 LEU A N 1
ATOM 784 C CA . LEU A 1 101 ? -3.846 1.776 8.055 1.00 95.12 101 LEU A CA 1
ATOM 785 C C . LEU A 1 101 ? -4.780 2.091 9.223 1.00 95.12 101 LEU A C 1
ATOM 787 O O . LEU A 1 101 ? -5.892 2.564 9.011 1.00 95.12 101 LEU A O 1
ATOM 791 N N . VAL A 1 102 ? -4.337 1.834 10.454 1.00 96.00 102 VAL A N 1
ATOM 792 C CA . VAL A 1 102 ? -5.152 2.006 11.661 1.00 96.00 102 VAL A CA 1
ATOM 793 C C . VAL A 1 102 ? -5.554 3.468 11.831 1.00 96.00 102 VAL A C 1
ATOM 795 O O . VAL A 1 102 ? -6.729 3.751 12.056 1.00 96.00 102 VAL A O 1
ATOM 798 N N . HIS A 1 103 ? -4.620 4.406 11.646 1.00 95.88 103 HIS A N 1
ATOM 799 C CA . HIS A 1 103 ? -4.923 5.838 11.707 1.00 95.88 103 HIS A CA 1
ATOM 800 C C . HIS A 1 103 ? -5.978 6.254 10.673 1.00 95.88 103 HIS A C 1
ATOM 802 O O . HIS A 1 103 ? -6.908 6.976 11.019 1.00 95.88 103 HIS A O 1
ATOM 808 N N . ALA A 1 104 ? -5.901 5.743 9.441 1.00 93.62 104 ALA A N 1
ATOM 809 C CA . ALA A 1 104 ? -6.865 6.059 8.386 1.00 93.62 104 ALA A CA 1
ATOM 810 C C . ALA A 1 104 ? -8.231 5.355 8.542 1.00 93.62 104 ALA A C 1
ATOM 812 O O . ALA A 1 104 ? -9.237 5.836 8.009 1.00 93.62 104 ALA A O 1
ATOM 813 N N . LEU A 1 105 ? -8.270 4.208 9.227 1.00 93.50 105 LEU A N 1
ATOM 814 C CA . LEU A 1 105 ? -9.474 3.399 9.447 1.00 93.50 105 LEU A CA 1
ATOM 815 C C . LEU A 1 105 ? -10.292 3.866 10.657 1.00 93.50 105 LEU A C 1
ATOM 817 O O . LEU A 1 105 ? -11.517 3.801 10.604 1.00 93.50 105 LEU A O 1
ATOM 821 N N . ILE A 1 106 ? -9.661 4.351 11.733 1.00 94.44 106 ILE A N 1
ATOM 822 C CA . ILE A 1 106 ? -10.387 4.739 12.957 1.00 94.44 106 ILE A CA 1
ATOM 823 C C . ILE A 1 106 ? -11.457 5.820 12.690 1.00 94.44 106 ILE A C 1
ATOM 825 O O . ILE A 1 106 ? -12.603 5.591 13.073 1.00 94.44 106 ILE A O 1
ATOM 829 N N . PRO A 1 107 ? -11.176 6.933 11.978 1.00 92.50 107 PRO A N 1
ATOM 830 C CA . PRO A 1 107 ? -12.193 7.944 11.663 1.00 92.50 107 PRO A CA 1
ATOM 831 C C . PRO A 1 107 ? -13.318 7.448 10.746 1.00 92.50 107 PRO A C 1
ATOM 833 O O . PRO A 1 107 ? -14.354 8.097 10.639 1.00 92.50 107 PRO A O 1
ATOM 836 N N . LEU A 1 108 ? -13.108 6.327 10.042 1.00 89.81 108 LEU A N 1
ATOM 837 C CA . LEU A 1 108 ? -14.148 5.682 9.239 1.00 89.81 108 LEU A CA 1
ATOM 838 C C . LEU A 1 108 ? -15.057 4.779 10.075 1.00 89.81 108 LEU A C 1
ATOM 840 O O . LEU A 1 108 ? -16.209 4.576 9.703 1.00 89.81 108 LEU A O 1
ATOM 844 N N . ALA A 1 109 ? -14.532 4.219 11.165 1.00 88.81 109 ALA A N 1
ATOM 845 C CA . ALA A 1 109 ? -15.264 3.333 12.061 1.00 88.81 109 ALA A CA 1
ATOM 846 C C . ALA A 1 109 ? -16.034 4.110 13.137 1.00 88.81 109 ALA A C 1
ATOM 848 O O . ALA A 1 109 ? -17.154 3.744 13.482 1.00 88.81 109 ALA A O 1
ATOM 849 N N . ILE A 1 110 ? -15.434 5.175 13.676 1.00 90.25 110 ILE A N 1
ATOM 850 C CA . ILE A 1 110 ? -15.963 5.914 14.824 1.00 90.25 110 ILE A CA 1
ATOM 851 C C . ILE A 1 110 ? -15.781 7.424 14.675 1.00 90.25 110 ILE A C 1
ATOM 853 O O . ILE A 1 110 ? -14.873 7.912 14.004 1.00 90.25 110 ILE A O 1
ATOM 857 N N . ASP A 1 111 ? -16.620 8.180 15.381 1.00 86.50 111 ASP A N 1
ATOM 858 C CA . ASP A 1 111 ? -16.455 9.625 15.515 1.00 86.50 111 ASP A CA 1
ATOM 859 C C . ASP A 1 111 ? -15.334 9.948 16.515 1.00 86.50 111 ASP A C 1
ATOM 861 O O . ASP A 1 111 ? -15.493 9.790 17.731 1.00 86.50 111 ASP A O 1
ATOM 865 N N . VAL A 1 112 ? -14.199 10.398 15.980 1.00 86.94 112 VAL A N 1
ATOM 866 C CA . VAL A 1 112 ? -12.989 10.760 16.734 1.00 86.94 112 VAL A CA 1
ATOM 867 C C . VAL A 1 112 ? -13.080 12.117 17.437 1.00 86.94 112 VAL A C 1
ATOM 869 O O . VAL A 1 112 ? -12.237 12.407 18.281 1.00 86.94 112 VAL A O 1
ATOM 872 N N . THR A 1 113 ? -14.076 12.949 17.110 1.00 83.12 113 THR A N 1
ATOM 873 C CA . THR A 1 113 ? -14.207 14.306 17.675 1.00 83.12 113 THR A CA 1
ATOM 874 C C . THR A 1 113 ? -14.858 14.327 19.054 1.00 83.12 113 THR A C 1
ATOM 876 O O . THR A 1 113 ? -14.701 15.292 19.800 1.00 83.12 113 THR A O 1
ATOM 879 N N . LYS A 1 114 ? -15.563 13.253 19.420 1.00 79.00 114 LYS A N 1
ATOM 880 C CA . LYS A 1 114 ? -16.173 13.103 20.742 1.00 79.00 114 LYS A CA 1
ATOM 881 C C . LYS A 1 114 ? -15.096 12.928 21.809 1.00 79.00 114 LYS A C 1
ATOM 883 O O . LYS A 1 114 ? -14.219 12.071 21.678 1.00 79.00 114 LYS A O 1
ATOM 888 N N . GLU A 1 115 ? -15.193 13.696 22.892 1.00 69.31 115 GLU A N 1
ATOM 889 C CA . GLU A 1 115 ? -14.424 13.412 24.102 1.00 69.31 115 GLU A CA 1
ATOM 890 C C . GLU A 1 115 ? -14.869 12.057 24.659 1.00 69.31 115 GLU A C 1
ATOM 892 O O . GLU A 1 115 ? -16.056 11.816 24.879 1.00 69.31 115 GLU A O 1
ATOM 897 N N . GLY A 1 116 ? -13.915 11.134 24.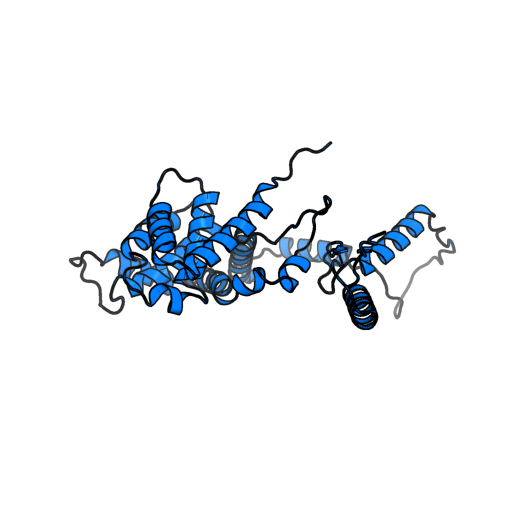786 1.00 62.06 116 GLY A N 1
ATOM 898 C CA . GLY A 1 116 ? -14.194 9.766 25.200 1.00 62.06 116 GLY A CA 1
ATOM 899 C C . GLY A 1 116 ? -14.579 9.714 26.673 1.00 62.06 116 GLY A C 1
ATOM 900 O O . GLY A 1 116 ? -13.750 10.001 27.532 1.00 62.06 116 GLY A O 1
ATOM 901 N N . ASP A 1 117 ? -15.811 9.302 26.955 1.00 67.31 117 ASP A N 1
ATOM 902 C CA . ASP A 1 117 ? -16.168 8.755 28.261 1.00 67.31 117 ASP A CA 1
ATOM 903 C C . ASP A 1 117 ? -15.558 7.345 28.370 1.00 67.31 117 ASP A C 1
ATOM 905 O O . ASP A 1 117 ? -15.607 6.566 27.417 1.00 67.31 117 ASP A O 1
ATOM 909 N N . LEU A 1 118 ? -14.984 6.995 29.523 1.00 67.50 118 LEU A N 1
ATOM 910 C CA . LEU A 1 118 ? -14.419 5.661 29.781 1.00 67.50 118 LEU A CA 1
ATOM 911 C C . LEU A 1 118 ? -15.489 4.554 29.739 1.00 67.50 118 LEU A C 1
ATOM 913 O O . LEU A 1 118 ? -15.148 3.376 29.639 1.00 67.50 118 LEU A O 1
ATOM 917 N N . ASN A 1 119 ? -16.771 4.929 29.795 1.00 70.19 119 ASN A N 1
ATOM 918 C CA . ASN A 1 119 ? -17.906 4.021 29.636 1.00 70.19 119 ASN A CA 1
ATOM 919 C C . ASN A 1 119 ? -18.274 3.720 28.168 1.00 70.19 119 ASN A C 1
ATOM 921 O O . ASN A 1 119 ? -19.103 2.843 27.927 1.00 70.19 119 ASN A O 1
ATOM 925 N N . ASP A 1 120 ? -17.698 4.427 27.190 1.00 82.50 120 ASP A N 1
ATOM 926 C CA . ASP A 1 120 ? -17.915 4.162 25.762 1.00 82.50 120 ASP A CA 1
ATOM 927 C C . ASP A 1 120 ? -17.092 2.944 25.318 1.00 82.50 120 ASP A C 1
ATOM 929 O O . ASP A 1 120 ? -15.889 2.905 25.552 1.00 82.50 120 ASP A O 1
ATOM 933 N N . SER A 1 121 ? -17.686 1.965 24.626 1.00 81.81 121 SER A N 1
ATOM 934 C CA . SER A 1 121 ? -16.967 0.781 24.128 1.00 81.81 121 SER A CA 1
ATOM 935 C C . SER A 1 121 ? -15.753 1.130 23.258 1.00 81.81 121 SER A C 1
ATOM 937 O O . SER A 1 121 ? -14.759 0.400 23.265 1.00 81.81 121 SER A O 1
ATOM 939 N N . ASP A 1 122 ? -15.794 2.275 22.574 1.00 87.12 122 ASP A N 1
ATOM 940 C CA . ASP A 1 122 ? -14.793 2.680 21.585 1.00 87.12 122 ASP A CA 1
ATOM 941 C C . ASP A 1 122 ? -13.752 3.673 22.135 1.00 87.12 122 ASP A C 1
ATOM 943 O O . ASP A 1 122 ? -12.964 4.254 21.378 1.00 87.12 122 ASP A O 1
ATOM 947 N N . TRP A 1 123 ? -13.716 3.890 23.458 1.00 88.19 123 TRP A N 1
ATOM 948 C CA . TRP A 1 123 ? -12.781 4.825 24.105 1.00 88.19 123 TRP A CA 1
ATOM 949 C C . TRP A 1 123 ? -11.315 4.548 23.720 1.00 88.19 123 TRP A C 1
ATOM 951 O O . TRP A 1 123 ? -10.539 5.469 23.448 1.00 88.19 123 TRP A O 1
ATOM 961 N N . HIS A 1 124 ? -10.952 3.266 23.632 1.00 89.75 124 HIS A N 1
ATOM 962 C CA . HIS A 1 124 ? -9.598 2.802 23.345 1.00 89.75 124 HIS A CA 1
ATOM 963 C C . HIS A 1 124 ? -9.152 3.143 21.915 1.00 89.75 124 HIS A C 1
ATOM 965 O O . HIS A 1 124 ? -8.000 3.520 21.709 1.00 89.75 124 HIS A O 1
ATOM 971 N N . LEU A 1 125 ? -10.061 3.093 20.934 1.00 91.81 125 LEU A N 1
ATOM 972 C CA . LEU A 1 125 ? -9.770 3.476 19.550 1.00 91.81 125 LEU A CA 1
ATOM 973 C C . LEU A 1 125 ? -9.510 4.982 19.427 1.00 91.81 125 LEU A C 1
ATOM 975 O O . LEU A 1 125 ? -8.598 5.387 18.709 1.00 91.81 125 LEU A O 1
ATOM 979 N N . ARG A 1 126 ? -10.248 5.821 20.167 1.00 91.19 126 ARG A N 1
ATOM 980 C CA . ARG A 1 126 ? -9.998 7.276 20.197 1.00 91.19 126 ARG A CA 1
ATOM 981 C C . ARG A 1 126 ? -8.677 7.613 20.870 1.00 91.19 126 ARG A C 1
ATOM 983 O O . ARG A 1 126 ? -7.941 8.462 20.373 1.00 91.19 126 ARG A O 1
ATOM 990 N N . SER A 1 127 ? -8.365 6.934 21.974 1.00 91.12 127 SER A N 1
ATOM 991 C CA . SER A 1 127 ? -7.077 7.077 22.657 1.00 91.12 127 SER A CA 1
ATOM 992 C C . SER A 1 127 ? -5.918 6.685 21.736 1.00 91.12 127 SER A C 1
ATOM 994 O O . SER A 1 127 ? -4.960 7.444 21.600 1.00 91.12 127 SER A O 1
ATOM 996 N N . LEU A 1 128 ? -6.051 5.560 21.027 1.00 93.00 128 LEU A N 1
ATOM 997 C CA . LEU A 1 128 ? -5.069 5.108 20.047 1.00 93.00 128 LEU A CA 1
ATOM 998 C C . LEU A 1 128 ? -4.903 6.112 18.900 1.00 93.00 128 LEU A C 1
ATOM 1000 O O . LEU A 1 128 ? -3.779 6.492 18.586 1.00 93.00 128 LEU A O 1
ATOM 1004 N N . TYR A 1 129 ? -6.002 6.580 18.302 1.00 94.62 129 TYR A N 1
ATOM 1005 C CA . TYR A 1 129 ? -5.959 7.585 17.237 1.00 94.62 129 TYR A CA 1
ATOM 1006 C C . TYR A 1 129 ? -5.250 8.862 17.688 1.00 94.62 129 TYR A C 1
ATOM 1008 O O . TYR A 1 129 ? -4.366 9.351 16.988 1.00 94.62 129 TYR A O 1
ATOM 1016 N N . ARG A 1 130 ? -5.586 9.363 18.883 1.00 92.81 130 ARG A N 1
ATOM 1017 C CA . ARG A 1 130 ? -4.960 10.551 19.465 1.00 92.81 130 ARG A CA 1
ATOM 1018 C C . ARG A 1 130 ? -3.462 10.353 19.674 1.00 92.81 130 ARG A C 1
ATOM 1020 O O . ARG A 1 130 ? -2.685 11.207 19.268 1.00 92.81 130 ARG A O 1
ATOM 1027 N N . PHE A 1 131 ? -3.047 9.209 20.219 1.00 93.56 131 PHE A N 1
ATOM 1028 C CA . PHE A 1 131 ? -1.627 8.894 20.379 1.00 93.56 131 PHE A CA 1
ATOM 1029 C C . PHE A 1 131 ? -0.893 8.870 19.033 1.00 93.56 131 PHE A C 1
ATOM 1031 O O . PHE A 1 131 ? 0.182 9.453 18.909 1.00 93.56 131 PHE A O 1
ATOM 1038 N N . LEU A 1 132 ? -1.483 8.240 18.011 1.00 93.81 132 LEU A N 1
ATOM 1039 C CA . LEU A 1 132 ? -0.904 8.220 16.669 1.00 93.81 132 LEU A CA 1
ATOM 1040 C C . LEU A 1 132 ? -0.834 9.623 16.047 1.00 93.81 132 LEU A C 1
ATOM 1042 O O . LEU A 1 132 ? 0.099 9.893 15.295 1.00 93.81 132 LEU A O 1
ATOM 1046 N N . GLU A 1 133 ? -1.801 10.499 16.325 1.00 93.69 133 GLU A N 1
ATOM 1047 C CA . GLU A 1 133 ? -1.875 11.864 15.789 1.00 93.69 133 GLU A CA 1
ATOM 1048 C C . GLU A 1 133 ? -0.925 12.851 16.482 1.00 93.69 133 GLU A C 1
ATOM 1050 O O . GLU A 1 133 ? -0.294 13.667 15.807 1.00 93.69 133 GLU A O 1
ATOM 1055 N N . GLU A 1 134 ? -0.817 12.777 17.807 1.00 93.19 134 GLU A N 1
ATOM 1056 C CA . GLU A 1 134 ? -0.108 13.758 18.636 1.00 93.19 134 GLU A CA 1
ATOM 1057 C C . GLU A 1 134 ? 1.362 13.398 18.880 1.00 93.19 134 GLU A C 1
ATOM 1059 O O . GLU A 1 134 ? 2.185 14.296 19.056 1.00 93.19 134 GLU A O 1
ATOM 1064 N N . ASN A 1 135 ? 1.725 12.109 18.874 1.00 93.75 135 ASN A N 1
ATOM 1065 C CA . ASN A 1 135 ? 3.117 11.714 19.065 1.00 93.75 135 ASN A CA 1
ATOM 1066 C C . ASN A 1 135 ? 3.966 12.128 17.838 1.00 93.75 135 ASN A C 1
ATOM 1068 O O . ASN A 1 135 ? 3.655 11.713 16.716 1.00 93.75 135 ASN A O 1
ATOM 1072 N N . PRO A 1 136 ? 5.045 12.916 18.019 1.00 89.69 136 PRO A N 1
ATOM 1073 C CA . PRO A 1 136 ? 5.800 13.492 16.907 1.00 89.69 136 PRO A CA 1
ATOM 1074 C C . PRO A 1 136 ? 6.508 12.436 16.051 1.00 89.69 136 PRO A C 1
ATOM 1076 O O . PRO A 1 136 ? 6.514 12.551 14.825 1.00 89.69 136 PRO A O 1
ATOM 1079 N N . ASP A 1 137 ? 7.047 11.383 16.666 1.00 88.00 137 ASP A N 1
ATOM 1080 C CA . ASP A 1 137 ? 7.756 10.321 15.950 1.00 88.00 137 ASP A CA 1
ATOM 1081 C C . ASP A 1 137 ? 6.786 9.460 15.146 1.00 88.00 137 ASP A C 1
ATOM 1083 O O . ASP A 1 137 ? 7.012 9.186 13.965 1.00 88.00 137 ASP A O 1
ATOM 1087 N N . MET A 1 138 ? 5.647 9.120 15.752 1.00 90.56 138 MET A N 1
ATOM 1088 C CA . MET A 1 138 ? 4.557 8.428 15.069 1.00 90.56 138 MET A CA 1
ATOM 1089 C C . MET A 1 138 ? 4.054 9.270 13.893 1.00 90.56 138 MET A C 1
ATOM 1091 O O . MET A 1 138 ? 3.945 8.770 12.772 1.00 90.56 138 MET A O 1
ATOM 1095 N N . LYS A 1 139 ? 3.805 10.564 14.099 1.00 92.00 139 LYS A N 1
ATOM 1096 C CA . LYS A 1 139 ? 3.370 11.472 13.037 1.00 92.00 139 LYS A CA 1
ATOM 1097 C C . LYS A 1 139 ? 4.379 11.538 11.887 1.00 92.00 139 LYS A C 1
ATOM 1099 O O . LYS A 1 139 ? 3.967 11.451 10.730 1.00 92.00 139 LYS A O 1
ATOM 1104 N N . ARG A 1 140 ? 5.682 11.630 12.183 1.00 89.62 140 ARG A N 1
ATOM 1105 C CA . ARG A 1 140 ? 6.760 11.659 11.177 1.00 89.62 140 ARG A CA 1
ATOM 1106 C C . ARG A 1 140 ? 6.777 10.384 10.332 1.00 89.62 140 ARG A C 1
ATOM 1108 O O . ARG A 1 140 ? 6.719 10.472 9.105 1.00 89.62 140 ARG A O 1
ATOM 1115 N N . VAL A 1 141 ? 6.790 9.215 10.978 1.00 89.94 141 VAL A N 1
ATOM 1116 C CA . VAL A 1 141 ? 6.747 7.911 10.292 1.00 89.94 141 VAL A CA 1
ATOM 1117 C C . VAL A 1 141 ? 5.500 7.805 9.419 1.00 89.94 141 VAL A C 1
ATOM 1119 O O . VAL A 1 141 ? 5.603 7.452 8.245 1.00 89.94 141 VAL A O 1
ATOM 1122 N N . ARG A 1 142 ? 4.329 8.171 9.954 1.00 93.44 142 ARG A N 1
ATOM 1123 C CA . ARG A 1 142 ? 3.064 8.114 9.215 1.00 93.44 142 ARG A CA 1
ATOM 1124 C C . ARG A 1 142 ? 3.097 8.986 7.967 1.00 93.44 142 ARG A C 1
ATOM 1126 O O . ARG A 1 142 ? 2.729 8.501 6.909 1.00 93.44 142 ARG A O 1
ATOM 1133 N N . ILE A 1 143 ? 3.541 10.240 8.065 1.00 90.88 143 ILE A N 1
ATOM 1134 C CA . ILE A 1 143 ? 3.581 11.159 6.915 1.00 90.88 143 ILE A CA 1
ATOM 1135 C C . ILE A 1 143 ? 4.467 10.594 5.795 1.00 90.88 143 ILE A C 1
ATOM 1137 O O . ILE A 1 143 ? 4.046 10.578 4.638 1.00 90.88 143 ILE A O 1
ATOM 1141 N N . LYS A 1 144 ? 5.662 10.081 6.125 1.00 89.88 144 LYS A N 1
ATOM 1142 C CA . LYS A 1 144 ? 6.561 9.487 5.120 1.00 89.88 144 LYS A CA 1
ATOM 1143 C C . LYS A 1 144 ? 5.964 8.231 4.480 1.00 89.88 144 LYS A C 1
ATOM 1145 O O . LYS A 1 144 ? 5.961 8.113 3.260 1.00 89.88 144 LYS A O 1
ATOM 1150 N N . GLN A 1 145 ? 5.405 7.330 5.285 1.00 91.19 145 GLN A N 1
ATOM 1151 C CA . GLN A 1 145 ? 4.781 6.093 4.801 1.00 91.19 145 GLN A CA 1
ATOM 1152 C C . GLN A 1 145 ? 3.506 6.358 3.980 1.00 91.19 145 GLN A C 1
ATOM 1154 O O . GLN A 1 145 ? 3.279 5.709 2.963 1.00 91.19 145 GLN A O 1
ATOM 1159 N N . SER A 1 146 ? 2.679 7.335 4.368 1.00 92.31 146 SER A N 1
ATOM 1160 C CA . SER A 1 146 ? 1.478 7.723 3.614 1.00 92.31 146 SER A CA 1
ATOM 1161 C C . SER A 1 146 ? 1.820 8.235 2.217 1.00 92.31 146 SER A C 1
ATOM 1163 O O . SER A 1 146 ? 1.121 7.897 1.261 1.00 92.31 146 SER A O 1
ATOM 1165 N N . LYS A 1 147 ? 2.935 8.966 2.070 1.00 91.44 147 LYS A N 1
ATOM 1166 C CA . LYS A 1 147 ? 3.400 9.474 0.772 1.00 91.44 147 LYS A CA 1
ATOM 1167 C C . LYS A 1 147 ? 3.594 8.354 -0.253 1.00 91.44 147 LYS A C 1
ATOM 1169 O O . LYS A 1 147 ? 3.279 8.554 -1.426 1.00 91.44 147 LYS A O 1
ATOM 1174 N N . PHE A 1 148 ? 4.060 7.174 0.166 1.00 91.00 148 PHE A N 1
ATOM 1175 C CA . PHE A 1 148 ? 4.130 6.009 -0.719 1.00 91.00 148 PHE A CA 1
ATOM 1176 C C . PHE A 1 148 ? 2.745 5.657 -1.283 1.00 91.00 148 PHE A C 1
ATOM 1178 O O . PHE A 1 148 ? 2.580 5.600 -2.496 1.00 91.00 148 PHE A O 1
ATOM 1185 N N . PHE A 1 149 ? 1.730 5.492 -0.432 1.00 92.00 149 PHE A N 1
ATOM 1186 C CA . PHE A 1 149 ? 0.381 5.104 -0.868 1.00 92.00 149 PHE A CA 1
ATOM 1187 C C . PHE A 1 149 ? -0.336 6.179 -1.698 1.00 92.00 149 PHE A C 1
ATOM 1189 O O . PHE A 1 149 ? -1.190 5.863 -2.527 1.00 92.00 149 PHE A O 1
ATOM 1196 N N . GLU A 1 150 ? -0.013 7.452 -1.481 1.00 90.06 150 GLU A N 1
ATOM 1197 C CA . GLU A 1 150 ? -0.561 8.569 -2.257 1.00 90.06 150 GLU A CA 1
ATOM 1198 C C . GLU A 1 150 ? 0.044 8.652 -3.665 1.00 90.06 150 GLU A C 1
ATOM 1200 O O . GLU A 1 150 ? -0.654 8.980 -4.626 1.00 90.06 150 GLU A O 1
ATOM 1205 N N . THR A 1 151 ? 1.339 8.351 -3.790 1.00 89.19 151 THR A N 1
ATOM 1206 C CA . THR A 1 151 ? 2.096 8.506 -5.043 1.00 89.19 151 THR A CA 1
ATOM 1207 C C . THR A 1 151 ? 2.141 7.239 -5.888 1.00 89.19 151 THR A C 1
ATOM 1209 O O . THR A 1 151 ? 2.239 7.331 -7.114 1.00 89.19 151 THR A O 1
ATOM 1212 N N . TYR A 1 152 ? 2.054 6.062 -5.269 1.00 90.06 152 TYR A N 1
ATOM 1213 C CA . TYR A 1 152 ? 2.157 4.791 -5.971 1.00 90.06 152 TYR A CA 1
ATOM 1214 C C . TYR A 1 152 ? 0.944 4.558 -6.885 1.00 90.06 152 TYR A C 1
ATOM 1216 O O . TYR A 1 152 ? -0.197 4.456 -6.433 1.00 90.06 152 TYR A O 1
ATOM 1224 N N . ASP A 1 153 ? 1.188 4.449 -8.195 1.00 90.12 153 ASP A N 1
ATOM 1225 C CA . ASP A 1 153 ? 0.146 4.184 -9.189 1.00 90.12 153 ASP A CA 1
ATOM 1226 C C . ASP A 1 153 ? 0.297 2.794 -9.806 1.00 90.12 153 ASP A C 1
ATOM 1228 O O . ASP A 1 153 ? 0.953 2.610 -10.832 1.00 90.12 153 ASP A O 1
ATOM 1232 N N . ALA A 1 154 ? -0.405 1.823 -9.226 1.00 90.12 154 ALA A N 1
ATOM 1233 C CA . ALA A 1 154 ? -0.508 0.468 -9.752 1.00 90.12 154 ALA A CA 1
ATOM 1234 C C . ALA A 1 154 ? -1.017 0.413 -11.208 1.00 90.12 154 ALA A C 1
ATOM 1236 O O . ALA A 1 154 ? -0.793 -0.577 -11.900 1.00 90.12 154 ALA A O 1
ATOM 1237 N N . THR A 1 155 ? -1.757 1.418 -11.700 1.00 89.75 155 THR A N 1
ATOM 1238 C CA . THR A 1 155 ? -2.240 1.443 -13.099 1.00 89.75 155 THR A CA 1
ATOM 1239 C C . THR A 1 155 ? -1.104 1.741 -14.052 1.00 89.75 155 THR A C 1
ATOM 1241 O O . THR A 1 155 ? -0.968 1.069 -15.072 1.00 89.75 155 THR A O 1
ATOM 1244 N N . ALA A 1 156 ? -0.278 2.726 -13.694 1.00 88.44 156 ALA A N 1
ATOM 1245 C CA . ALA A 1 156 ? 0.904 3.072 -14.463 1.00 88.44 156 ALA A CA 1
ATOM 1246 C C . ALA A 1 156 ? 1.854 1.872 -14.540 1.00 88.44 156 ALA A C 1
ATOM 1248 O O . ALA A 1 156 ? 2.400 1.610 -15.611 1.00 88.44 156 ALA A O 1
ATOM 1249 N N . THR A 1 157 ? 1.952 1.078 -13.462 1.00 87.81 157 THR A N 1
ATOM 1250 C CA . THR A 1 157 ? 2.826 -0.104 -13.433 1.00 87.81 157 THR A CA 1
ATOM 1251 C C . THR A 1 157 ? 2.411 -1.236 -14.373 1.00 87.81 157 THR A C 1
ATOM 1253 O O . THR A 1 157 ? 3.231 -2.082 -14.719 1.00 87.81 157 THR A O 1
ATOM 1256 N N . CYS A 1 158 ? 1.162 -1.228 -14.845 1.00 87.38 158 CYS A N 1
ATOM 1257 C CA . CYS A 1 158 ? 0.629 -2.213 -15.786 1.00 87.38 158 CYS A CA 1
ATOM 1258 C C . CYS A 1 158 ? 0.728 -1.768 -17.258 1.00 87.38 158 CYS A C 1
ATOM 1260 O O . CYS A 1 158 ? 0.214 -2.455 -18.143 1.00 87.38 158 CYS A O 1
ATOM 1262 N N . THR A 1 159 ? 1.335 -0.612 -17.541 1.00 88.38 159 THR A N 1
ATOM 1263 C CA . THR A 1 159 ? 1.544 -0.145 -18.918 1.00 88.38 159 THR A CA 1
ATOM 1264 C C . THR A 1 159 ? 2.766 -0.823 -19.545 1.00 88.38 159 THR A C 1
ATOM 1266 O O . THR A 1 159 ? 3.734 -1.100 -18.835 1.00 88.38 159 THR A O 1
ATOM 1269 N N . PRO A 1 160 ? 2.783 -1.056 -20.873 1.00 83.19 160 PRO A N 1
ATOM 1270 C CA . PRO A 1 160 ? 3.975 -1.571 -21.546 1.00 83.19 160 PRO A CA 1
ATOM 1271 C C . PRO A 1 160 ? 5.208 -0.696 -21.296 1.00 83.19 160 PRO A C 1
ATOM 1273 O O . PRO A 1 160 ? 6.290 -1.218 -21.057 1.00 83.19 160 PRO A O 1
ATOM 1276 N N . GLU A 1 161 ? 5.031 0.630 -21.291 1.00 85.31 161 GLU A N 1
ATOM 1277 C CA . GLU A 1 161 ? 6.093 1.595 -20.992 1.00 85.31 161 GLU A CA 1
ATOM 1278 C C . GLU A 1 161 ? 6.735 1.325 -19.629 1.00 85.31 161 GLU A C 1
ATOM 1280 O O . GLU A 1 161 ? 7.957 1.201 -19.538 1.00 85.31 161 GLU A O 1
ATOM 1285 N N . TYR A 1 162 ? 5.921 1.162 -18.584 1.00 85.56 162 TYR A N 1
ATOM 1286 C CA . TYR A 1 162 ? 6.447 0.872 -17.259 1.00 85.56 162 TYR A CA 1
ATOM 1287 C C . TYR A 1 162 ? 7.098 -0.507 -17.195 1.00 85.56 162 TYR A C 1
ATOM 1289 O O . TYR A 1 162 ? 8.206 -0.612 -16.678 1.00 85.56 162 TYR A O 1
ATOM 1297 N N . ILE A 1 163 ? 6.465 -1.545 -17.751 1.00 85.00 163 ILE A N 1
ATOM 1298 C CA . ILE A 1 163 ? 6.998 -2.916 -17.737 1.00 85.00 163 ILE A CA 1
ATOM 1299 C C . ILE A 1 163 ? 8.397 -2.962 -18.366 1.00 85.00 163 ILE A C 1
ATOM 1301 O O . ILE A 1 163 ? 9.308 -3.537 -17.778 1.00 85.00 163 ILE A O 1
ATOM 1305 N N . PHE A 1 164 ? 8.605 -2.289 -19.501 1.00 83.19 164 PHE A N 1
ATOM 1306 C CA . PHE A 1 164 ? 9.922 -2.219 -20.145 1.00 83.19 164 PHE A CA 1
ATOM 1307 C C . PHE A 1 164 ? 10.921 -1.300 -19.428 1.00 83.19 164 PHE A C 1
ATOM 1309 O O . PHE A 1 164 ? 12.122 -1.365 -19.699 1.00 83.19 164 PHE A O 1
ATOM 1316 N N . SER A 1 165 ? 10.453 -0.448 -18.515 1.00 85.38 165 SER A N 1
ATOM 1317 C CA . SER A 1 165 ? 11.310 0.389 -17.671 1.00 85.38 165 SER A CA 1
ATOM 1318 C C . SER A 1 165 ? 11.820 -0.327 -16.413 1.00 85.38 165 SER A C 1
ATOM 1320 O O . SER A 1 165 ? 12.750 0.175 -15.774 1.00 85.38 165 SER A O 1
ATOM 1322 N N . ILE A 1 166 ? 11.239 -1.485 -16.058 1.00 86.19 166 ILE A N 1
ATOM 1323 C CA . ILE A 1 166 ? 11.641 -2.270 -14.885 1.00 86.19 166 ILE A CA 1
ATOM 1324 C C . ILE A 1 166 ? 13.101 -2.719 -15.067 1.00 86.19 166 ILE A C 1
ATOM 1326 O O . ILE A 1 166 ? 13.437 -3.295 -16.107 1.00 86.19 166 ILE A O 1
ATOM 1330 N N . PRO A 1 167 ? 13.989 -2.465 -14.087 1.00 84.06 167 PRO A N 1
ATOM 1331 C CA . PRO A 1 167 ? 15.379 -2.890 -14.193 1.00 84.06 167 PRO A CA 1
ATOM 1332 C C . PRO A 1 167 ? 15.475 -4.416 -14.262 1.00 84.06 167 PRO A C 1
ATOM 1334 O O . PRO A 1 167 ? 14.609 -5.121 -13.754 1.00 84.06 167 PRO A O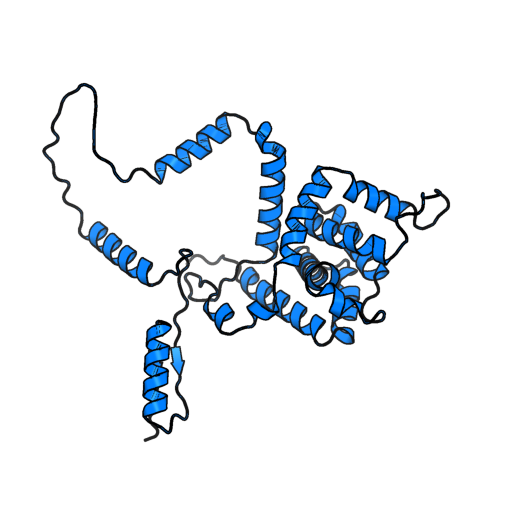 1
ATOM 1337 N N . VAL A 1 168 ? 16.523 -4.920 -14.907 1.00 83.56 168 VAL A N 1
ATOM 1338 C CA . VAL A 1 168 ? 16.833 -6.357 -14.953 1.00 83.56 168 VAL A CA 1
ATOM 1339 C C . VAL A 1 168 ? 17.997 -6.687 -14.044 1.00 83.56 168 VAL A C 1
ATOM 1341 O O . VAL A 1 168 ? 18.927 -5.886 -13.920 1.00 83.56 168 VAL A O 1
ATOM 1344 N N . ASP A 1 169 ? 17.940 -7.861 -13.427 1.00 81.56 169 ASP A N 1
ATOM 1345 C CA . ASP A 1 169 ? 19.070 -8.427 -12.699 1.00 81.56 169 ASP A CA 1
ATOM 1346 C C . ASP A 1 169 ? 20.141 -9.001 -13.650 1.00 81.56 169 ASP A C 1
ATOM 1348 O O . ASP A 1 169 ? 20.086 -8.852 -14.879 1.00 81.56 169 ASP A O 1
ATOM 1352 N N . GLU A 1 170 ? 21.176 -9.620 -13.080 1.00 77.00 170 GLU A N 1
ATOM 1353 C CA . GLU A 1 170 ? 22.262 -10.242 -13.843 1.00 77.00 170 GLU A CA 1
ATOM 1354 C C . GLU A 1 170 ? 21.787 -11.424 -14.704 1.00 77.00 170 GLU A C 1
ATOM 1356 O O . GLU A 1 170 ? 22.368 -11.674 -15.763 1.00 77.00 170 GLU A O 1
ATOM 1361 N N . GLY A 1 171 ? 20.706 -12.096 -14.291 1.00 76.94 171 GLY A N 1
ATOM 1362 C CA . GLY A 1 171 ? 20.050 -13.182 -15.022 1.00 76.94 171 GLY A CA 1
ATOM 1363 C C . GLY A 1 171 ? 19.178 -12.705 -16.185 1.00 76.94 171 GLY A C 1
ATOM 1364 O O . GLY A 1 171 ? 18.800 -13.507 -17.038 1.00 76.94 171 GLY A O 1
ATOM 1365 N N . GLY A 1 172 ? 18.913 -11.398 -16.272 1.00 73.19 172 GLY A N 1
ATOM 1366 C CA . GLY A 1 172 ? 18.018 -10.819 -17.270 1.00 73.19 172 GLY A CA 1
ATOM 1367 C C . GLY A 1 172 ? 16.542 -10.892 -16.879 1.00 73.19 172 GLY A C 1
ATOM 1368 O O . GLY A 1 172 ? 15.695 -10.562 -17.712 1.00 73.19 172 GLY A O 1
ATOM 1369 N N . ASP A 1 173 ? 16.238 -11.279 -15.639 1.00 80.62 173 ASP A N 1
ATOM 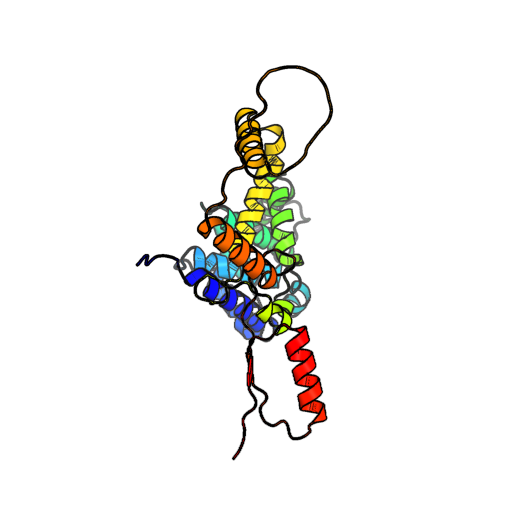1370 C CA . ASP A 1 173 ? 14.885 -11.306 -15.102 1.00 80.62 173 ASP A CA 1
ATOM 1371 C C . ASP A 1 173 ? 14.486 -9.921 -1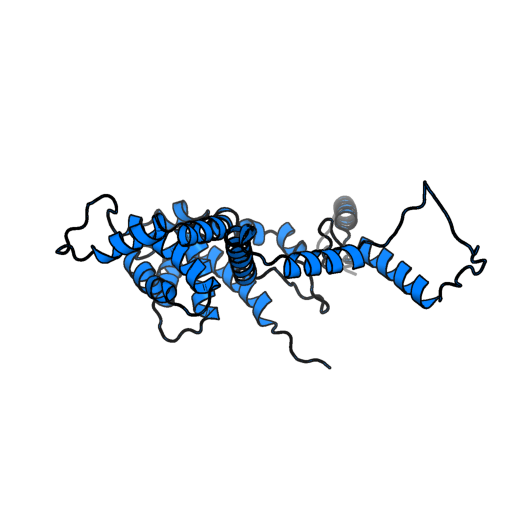4.574 1.00 80.62 173 ASP A C 1
ATOM 1373 O O . ASP A 1 173 ? 15.316 -9.094 -14.183 1.00 80.62 173 ASP A O 1
ATOM 1377 N N . ALA A 1 174 ? 13.185 -9.626 -14.624 1.00 82.56 174 ALA A N 1
ATOM 1378 C CA . ALA A 1 174 ? 12.654 -8.336 -14.204 1.00 82.56 174 ALA A CA 1
ATOM 1379 C C . ALA A 1 174 ? 12.766 -8.175 -12.681 1.00 82.56 174 ALA A C 1
ATOM 1381 O O . ALA A 1 174 ? 12.127 -8.904 -11.927 1.00 82.56 174 ALA A O 1
ATOM 1382 N N . ASN A 1 175 ? 13.497 -7.152 -12.238 1.00 84.81 175 ASN A N 1
ATOM 1383 C CA . ASN A 1 175 ? 13.819 -6.906 -10.838 1.00 84.81 175 ASN A CA 1
ATOM 1384 C C . ASN A 1 175 ? 13.199 -5.598 -10.307 1.00 84.81 175 ASN A C 1
ATOM 1386 O O . ASN A 1 175 ? 13.918 -4.636 -10.031 1.00 84.81 175 ASN A O 1
ATOM 1390 N N . PRO A 1 176 ? 11.861 -5.497 -10.204 1.00 87.12 176 PRO A N 1
ATOM 1391 C CA . PRO A 1 176 ? 11.218 -4.297 -9.690 1.00 87.12 176 PRO A CA 1
ATOM 1392 C C . PRO A 1 176 ? 11.583 -4.058 -8.224 1.00 87.12 176 PRO A C 1
ATOM 1394 O O . PRO A 1 176 ? 11.757 -4.988 -7.438 1.00 87.12 176 PRO A O 1
ATOM 1397 N N . GLU A 1 177 ? 11.630 -2.786 -7.844 1.00 84.12 177 GLU A N 1
ATOM 1398 C CA . GLU A 1 177 ? 11.838 -2.386 -6.458 1.00 84.12 177 GLU A CA 1
ATOM 1399 C C . GLU A 1 177 ? 10.653 -2.854 -5.599 1.00 84.12 177 GLU A C 1
ATOM 1401 O O . GLU A 1 177 ? 9.496 -2.506 -5.859 1.00 84.12 177 GLU A O 1
ATOM 1406 N N . ASN A 1 178 ? 10.928 -3.698 -4.603 1.00 85.25 178 ASN A N 1
ATOM 1407 C CA . ASN A 1 178 ? 9.886 -4.302 -3.783 1.00 85.25 178 ASN A CA 1
ATOM 1408 C C . ASN A 1 178 ? 9.198 -3.233 -2.918 1.00 85.25 178 ASN A C 1
ATOM 1410 O O . ASN A 1 178 ? 9.866 -2.420 -2.279 1.00 85.25 178 ASN A O 1
ATOM 1414 N N . MET A 1 179 ? 7.862 -3.266 -2.830 1.00 88.12 179 MET A N 1
ATOM 1415 C CA . MET A 1 179 ? 7.107 -2.275 -2.051 1.00 88.12 179 MET A CA 1
ATOM 1416 C C . MET A 1 179 ? 7.519 -2.260 -0.576 1.00 88.12 179 MET A C 1
ATOM 1418 O O . MET A 1 179 ? 7.574 -1.198 0.034 1.00 88.12 179 MET A O 1
ATOM 1422 N N . ILE A 1 180 ? 7.862 -3.416 0.000 1.00 85.56 180 ILE A N 1
ATOM 1423 C CA . ILE A 1 180 ? 8.374 -3.479 1.372 1.00 85.56 180 ILE A CA 1
ATOM 1424 C C . ILE A 1 180 ? 9.710 -2.770 1.516 1.00 85.56 180 ILE A C 1
ATOM 1426 O O . ILE A 1 180 ? 9.937 -2.146 2.549 1.00 85.56 180 ILE A O 1
ATOM 1430 N N . ASP A 1 181 ? 10.600 -2.882 0.537 1.00 85.88 181 ASP A N 1
ATOM 1431 C CA . ASP A 1 181 ? 11.915 -2.255 0.634 1.00 85.88 181 ASP A CA 1
ATOM 1432 C C . ASP A 1 181 ? 11.787 -0.731 0.547 1.00 85.88 181 ASP A C 1
ATOM 1434 O O . ASP A 1 181 ? 12.408 -0.031 1.345 1.00 85.88 181 ASP A O 1
ATOM 1438 N N . ILE A 1 182 ? 10.842 -0.229 -0.256 1.00 86.69 182 ILE A N 1
ATOM 1439 C CA . ILE A 1 182 ? 10.446 1.188 -0.238 1.00 86.69 182 ILE A CA 1
ATOM 1440 C C . ILE A 1 182 ? 9.933 1.592 1.156 1.00 86.69 182 ILE A C 1
ATOM 1442 O O . ILE A 1 182 ? 10.329 2.629 1.693 1.00 86.69 182 ILE A O 1
ATOM 1446 N N . MET A 1 183 ? 9.103 0.757 1.797 1.00 86.56 183 MET A N 1
ATOM 1447 C CA . MET A 1 183 ? 8.627 1.027 3.162 1.00 86.56 183 MET A CA 1
ATOM 1448 C C . MET A 1 183 ? 9.741 0.987 4.207 1.00 86.56 183 MET A C 1
ATOM 1450 O O . MET A 1 183 ? 9.702 1.759 5.166 1.00 86.56 183 MET A O 1
ATOM 1454 N N . LYS A 1 184 ? 10.729 0.099 4.062 1.00 86.94 184 LYS A N 1
ATOM 1455 C CA . LYS A 1 184 ? 11.904 0.072 4.942 1.00 86.94 184 LYS A CA 1
ATOM 1456 C C . LYS A 1 184 ? 12.718 1.349 4.777 1.00 86.94 184 LYS A C 1
ATOM 1458 O O . LYS A 1 184 ? 13.067 1.946 5.791 1.00 86.94 184 LYS A O 1
ATOM 1463 N N . GLN A 1 185 ? 12.942 1.797 3.543 1.00 86.12 185 GLN A N 1
ATOM 1464 C CA . GLN A 1 185 ? 13.663 3.039 3.284 1.00 86.12 185 GLN A CA 1
ATOM 1465 C C . GLN A 1 185 ? 12.947 4.237 3.916 1.00 86.12 185 GLN A C 1
ATOM 1467 O O . GLN A 1 185 ? 13.556 4.984 4.670 1.00 86.12 185 GLN A O 1
ATOM 1472 N N . CYS A 1 186 ? 11.621 4.332 3.768 1.00 85.81 186 CYS A N 1
ATOM 1473 C CA . CYS A 1 186 ? 10.829 5.388 4.408 1.00 85.81 186 CYS A CA 1
ATOM 1474 C C . CYS A 1 186 ? 10.980 5.425 5.944 1.00 85.81 186 CYS A C 1
ATOM 1476 O O . CYS A 1 186 ? 10.808 6.482 6.552 1.00 85.81 186 CYS A O 1
ATOM 1478 N N . LEU A 1 187 ? 11.256 4.284 6.593 1.00 83.69 187 LEU A N 1
ATOM 1479 C CA . LEU A 1 187 ? 11.543 4.238 8.031 1.00 83.69 187 LEU A CA 1
ATOM 1480 C C . LEU A 1 187 ? 12.956 4.677 8.373 1.00 83.69 187 LEU A C 1
ATOM 1482 O O . LEU A 1 187 ? 13.125 5.364 9.377 1.00 83.69 187 LEU A O 1
ATOM 1486 N N . ILE A 1 188 ? 13.937 4.264 7.573 1.00 84.56 188 ILE A N 1
ATOM 1487 C CA . ILE A 1 188 ? 15.326 4.700 7.726 1.00 84.56 188 ILE A CA 1
ATOM 1488 C C . ILE A 1 188 ? 15.366 6.222 7.618 1.00 84.56 188 ILE A C 1
ATOM 1490 O O . ILE A 1 188 ? 15.789 6.880 8.562 1.00 84.56 188 ILE A O 1
ATOM 1494 N N . ASP A 1 189 ? 14.756 6.782 6.574 1.00 84.00 189 ASP A N 1
ATOM 1495 C CA . ASP A 1 189 ? 14.680 8.227 6.389 1.00 84.00 189 ASP A CA 1
ATOM 1496 C C . ASP A 1 189 ? 13.958 8.904 7.570 1.00 84.00 189 ASP A C 1
ATOM 1498 O O . ASP A 1 189 ? 14.304 10.008 7.980 1.00 84.00 189 ASP A O 1
ATOM 1502 N N . ALA A 1 190 ? 12.881 8.312 8.105 1.00 82.94 190 ALA A N 1
ATOM 1503 C CA . ALA A 1 190 ? 12.161 8.885 9.251 1.00 82.94 190 ALA A CA 1
ATOM 1504 C C . ALA A 1 190 ? 13.018 8.909 10.525 1.00 82.94 190 ALA A C 1
ATOM 1506 O O . ALA A 1 190 ? 12.880 9.829 11.332 1.00 82.94 190 ALA A O 1
ATOM 1507 N N . TYR A 1 191 ? 13.858 7.889 10.699 1.00 82.06 191 TYR A N 1
ATOM 1508 C CA . TYR A 1 191 ? 14.788 7.761 11.812 1.00 82.06 191 TYR A CA 1
ATOM 1509 C C . TYR A 1 191 ? 15.965 8.728 11.673 1.00 82.06 191 TYR A C 1
ATOM 1511 O O . TYR A 1 191 ? 16.343 9.369 12.649 1.00 82.06 191 TYR A O 1
ATOM 1519 N N . GLU A 1 192 ? 16.527 8.866 10.475 1.00 80.75 192 GLU A N 1
ATOM 1520 C CA . GLU A 1 192 ? 17.611 9.811 10.205 1.00 80.75 192 GLU A CA 1
ATOM 1521 C C . GLU A 1 192 ? 17.156 11.245 10.464 1.00 80.75 192 GLU A C 1
ATOM 1523 O O . GLU A 1 192 ? 17.799 11.936 11.247 1.00 80.75 192 GLU A O 1
ATOM 1528 N N . ASP A 1 193 ? 15.987 11.646 9.952 1.00 78.25 193 ASP A N 1
ATOM 1529 C CA . ASP A 1 193 ? 15.392 12.967 10.204 1.00 78.25 193 ASP A CA 1
ATOM 1530 C C . ASP A 1 193 ? 15.198 13.282 11.694 1.00 78.25 193 ASP A C 1
ATOM 1532 O O . ASP A 1 193 ? 15.224 14.446 12.092 1.00 78.25 193 ASP A O 1
ATOM 1536 N N . SER A 1 194 ? 14.927 12.269 12.522 1.00 73.25 194 SER A N 1
ATOM 1537 C CA . SER A 1 194 ? 14.722 12.469 13.959 1.00 73.25 194 SER A CA 1
ATOM 1538 C C . SER A 1 194 ? 16.027 12.524 14.743 1.00 73.25 194 SER A C 1
ATOM 1540 O O . SER A 1 194 ? 16.041 13.094 15.826 1.00 73.25 194 SER A O 1
ATOM 1542 N N . HIS A 1 195 ? 17.097 11.936 14.203 1.00 69.69 195 HIS A N 1
ATOM 1543 C CA . HIS A 1 195 ? 18.406 11.845 14.844 1.00 69.69 195 HIS A CA 1
ATOM 1544 C C . HIS A 1 195 ? 19.470 12.696 14.148 1.00 69.69 195 HIS A C 1
ATOM 1546 O O . HIS A 1 195 ? 20.639 12.560 14.497 1.00 69.69 195 HIS A O 1
ATOM 1552 N N . VAL A 1 196 ? 19.109 13.586 13.210 1.00 62.12 196 VAL A N 1
ATOM 1553 C CA . VAL A 1 196 ? 20.059 14.513 12.562 1.00 62.12 196 VAL A CA 1
ATOM 1554 C C . VAL A 1 196 ? 20.890 15.250 13.612 1.00 62.12 196 VAL A C 1
ATOM 1556 O O . VAL A 1 196 ? 22.098 15.383 13.431 1.00 62.12 196 VAL A O 1
ATOM 1559 N N . ASP A 1 197 ? 20.281 15.632 14.737 1.00 56.19 197 ASP A N 1
ATOM 1560 C CA . ASP A 1 197 ? 20.952 16.316 15.849 1.00 56.19 197 ASP A CA 1
ATOM 1561 C C . ASP A 1 197 ? 21.705 15.369 16.810 1.00 56.19 197 ASP A C 1
ATOM 1563 O O . ASP A 1 197 ? 22.626 15.807 17.496 1.00 56.19 197 ASP A O 1
ATOM 1567 N N . ASP A 1 198 ? 21.378 14.071 16.809 1.00 56.50 198 ASP A N 1
ATOM 1568 C CA . ASP A 1 198 ? 21.911 13.046 17.725 1.00 56.50 198 ASP A CA 1
ATOM 1569 C C . ASP A 1 198 ? 23.023 12.174 17.111 1.00 56.50 198 ASP A C 1
ATOM 1571 O O . ASP A 1 198 ? 23.603 11.335 17.808 1.00 56.50 198 ASP A O 1
ATOM 1575 N N . VAL A 1 199 ? 23.351 12.330 15.817 1.00 56.00 199 VAL A N 1
ATOM 1576 C CA . VAL A 1 199 ? 24.421 11.540 15.182 1.00 56.00 199 VAL A CA 1
ATOM 1577 C C . VAL A 1 199 ? 25.775 11.892 15.814 1.00 56.00 199 VAL A C 1
ATOM 1579 O O . VAL A 1 199 ? 26.235 13.030 15.677 1.00 56.00 199 VAL A O 1
ATOM 1582 N N . PRO A 1 200 ? 26.475 10.933 16.453 1.00 55.41 200 PRO A N 1
ATOM 1583 C CA . PRO A 1 200 ? 27.800 11.188 16.999 1.00 55.41 200 PRO A CA 1
ATOM 1584 C C . PRO A 1 200 ? 28.776 11.595 15.889 1.00 55.41 200 PRO A C 1
ATOM 1586 O O . PRO A 1 200 ? 28.818 10.960 14.834 1.00 55.41 200 PRO A O 1
ATOM 1589 N N . ASN A 1 201 ? 29.611 12.606 16.148 1.00 50.41 201 ASN A N 1
ATOM 1590 C CA . ASN A 1 201 ? 30.546 13.170 15.163 1.00 50.41 201 ASN A CA 1
ATOM 1591 C C . ASN A 1 201 ? 31.408 12.125 14.429 1.00 50.41 201 ASN A C 1
ATOM 1593 O O . ASN A 1 201 ? 31.750 12.336 13.273 1.00 50.41 201 ASN A O 1
ATOM 1597 N N . TRP A 1 202 ? 31.734 10.991 15.058 1.00 50.19 202 TRP A N 1
ATOM 1598 C CA . TRP A 1 202 ? 32.548 9.942 14.436 1.00 50.19 202 TRP A CA 1
ATOM 1599 C C . TRP A 1 202 ? 31.850 9.237 13.263 1.00 50.19 202 TRP A C 1
ATOM 1601 O O . TRP A 1 202 ? 32.524 8.859 12.311 1.00 50.19 202 TRP A O 1
ATOM 1611 N N . LYS A 1 203 ? 30.517 9.099 13.295 1.00 45.94 203 LYS A N 1
ATOM 1612 C CA . LYS A 1 203 ? 29.759 8.469 12.205 1.00 45.94 203 LYS A CA 1
ATOM 1613 C C . LYS A 1 203 ? 29.665 9.403 10.995 1.00 45.94 203 LYS A C 1
ATOM 1615 O O . LYS A 1 203 ? 29.877 8.968 9.876 1.00 45.94 203 LYS A O 1
ATOM 1620 N N . ARG A 1 204 ? 29.507 10.710 11.242 1.00 56.28 204 ARG A N 1
ATOM 1621 C CA . ARG A 1 204 ? 29.580 11.746 10.196 1.00 56.28 204 ARG A CA 1
ATOM 1622 C C . ARG A 1 204 ? 30.947 11.774 9.502 1.00 56.28 204 ARG A C 1
ATOM 1624 O O . ARG A 1 204 ? 31.007 11.958 8.298 1.00 56.28 204 ARG A O 1
ATOM 1631 N N . VAL A 1 205 ? 32.037 11.589 10.253 1.00 55.59 205 VAL A N 1
ATOM 1632 C CA . VAL A 1 205 ? 33.401 11.521 9.694 1.00 55.59 205 VAL A CA 1
ATOM 1633 C C . VAL A 1 205 ? 33.596 10.264 8.844 1.00 55.59 205 VAL A C 1
ATOM 1635 O O . VAL A 1 205 ? 34.228 10.342 7.799 1.00 55.59 205 VAL A O 1
ATOM 1638 N N . GLN A 1 206 ? 33.034 9.126 9.257 1.00 54.88 206 GLN A N 1
ATOM 1639 C CA . GLN A 1 206 ? 33.091 7.895 8.470 1.00 54.88 206 GLN A CA 1
ATOM 1640 C C . GLN A 1 206 ? 32.339 8.033 7.136 1.00 54.88 206 GLN A C 1
ATOM 1642 O O . GLN A 1 206 ? 32.904 7.704 6.098 1.00 54.88 206 GLN A O 1
ATOM 1647 N N . ASP A 1 207 ? 31.127 8.596 7.156 1.00 61.31 207 ASP A N 1
ATOM 1648 C CA . ASP A 1 207 ? 30.325 8.813 5.944 1.00 61.31 207 ASP A CA 1
ATOM 1649 C C . ASP A 1 207 ? 31.013 9.792 4.962 1.00 61.31 207 ASP A C 1
ATOM 1651 O O . ASP A 1 207 ? 30.885 9.647 3.748 1.00 61.31 207 ASP A O 1
ATOM 1655 N N . ILE A 1 208 ? 31.778 10.772 5.469 1.00 63.19 208 ILE A N 1
ATOM 1656 C CA . ILE A 1 208 ? 32.571 11.708 4.647 1.00 63.19 208 ILE A CA 1
ATOM 1657 C C . ILE A 1 208 ? 33.769 11.005 3.995 1.00 63.19 208 ILE A C 1
ATOM 1659 O O . ILE A 1 208 ? 33.990 11.185 2.803 1.00 63.19 208 ILE A O 1
ATOM 1663 N N . ILE A 1 209 ? 34.510 10.181 4.743 1.00 57.66 209 ILE A N 1
ATOM 1664 C CA . ILE A 1 209 ? 35.661 9.429 4.207 1.00 57.66 209 ILE A CA 1
ATOM 1665 C C . ILE A 1 209 ? 35.200 8.453 3.116 1.00 57.66 209 ILE A C 1
ATOM 1667 O O . ILE A 1 209 ? 35.822 8.360 2.061 1.00 57.66 209 ILE A O 1
ATOM 1671 N N . GLU A 1 210 ? 34.075 7.769 3.336 1.00 55.62 210 GLU A N 1
ATOM 1672 C CA . GLU A 1 210 ? 33.497 6.848 2.351 1.00 55.62 210 GLU A CA 1
ATOM 1673 C C . GLU A 1 210 ? 32.975 7.576 1.096 1.00 55.62 210 GLU A C 1
ATOM 1675 O O . GLU A 1 210 ? 32.962 6.991 0.014 1.00 55.62 210 GLU A O 1
ATOM 1680 N N . ALA A 1 211 ? 32.584 8.851 1.208 1.00 57.91 211 ALA A N 1
ATOM 1681 C CA . ALA A 1 211 ? 32.183 9.678 0.071 1.00 57.91 211 ALA A CA 1
ATOM 1682 C C . ALA A 1 211 ? 33.381 10.265 -0.706 1.00 57.91 211 ALA A C 1
ATOM 1684 O O . ALA A 1 211 ? 33.337 10.316 -1.935 1.00 57.91 211 ALA A O 1
ATOM 1685 N N . GLU A 1 212 ? 34.456 10.670 -0.020 1.00 52.69 212 GLU A N 1
ATOM 1686 C CA . GLU A 1 212 ? 35.680 11.208 -0.642 1.00 52.69 212 GLU A CA 1
ATOM 1687 C C . GLU A 1 212 ? 36.483 10.131 -1.394 1.00 52.69 212 GLU A C 1
ATOM 1689 O O . GLU A 1 212 ? 37.049 10.414 -2.451 1.00 52.69 212 GLU A O 1
ATOM 1694 N N . ASP A 1 213 ? 36.451 8.874 -0.937 1.00 49.22 213 ASP A N 1
ATOM 1695 C CA . ASP A 1 213 ? 37.086 7.743 -1.633 1.00 49.22 213 ASP A CA 1
ATOM 1696 C C . ASP A 1 213 ? 36.404 7.379 -2.975 1.00 49.22 213 ASP A C 1
ATOM 1698 O O . ASP A 1 213 ? 36.965 6.621 -3.774 1.00 49.22 213 ASP A O 1
ATOM 1702 N N . ILE A 1 214 ? 35.213 7.924 -3.265 1.00 46.97 214 ILE A N 1
ATOM 1703 C CA . ILE A 1 214 ? 34.465 7.678 -4.513 1.00 46.97 214 ILE A CA 1
ATOM 1704 C C . ILE A 1 214 ? 34.692 8.789 -5.558 1.00 46.97 214 ILE A C 1
ATOM 1706 O O . ILE A 1 214 ? 34.575 8.513 -6.755 1.00 46.97 214 ILE A O 1
ATOM 1710 N N . ASP A 1 215 ? 35.069 10.006 -5.147 1.00 37.97 215 ASP A N 1
ATOM 1711 C CA . ASP A 1 215 ? 35.120 11.191 -6.030 1.00 37.97 215 ASP A CA 1
ATOM 1712 C C . ASP A 1 215 ? 36.543 11.694 -6.353 1.00 37.97 215 ASP A C 1
ATOM 1714 O O . ASP A 1 215 ? 36.725 12.741 -6.970 1.00 37.97 215 ASP A O 1
ATOM 1718 N N . GLY A 1 216 ? 37.585 10.934 -5.998 1.00 42.03 216 GLY A N 1
ATOM 1719 C CA . GLY A 1 216 ? 38.991 11.258 -6.282 1.00 42.03 216 GLY A CA 1
ATOM 1720 C C . GLY A 1 216 ? 39.404 11.100 -7.755 1.00 42.03 216 GLY A C 1
ATOM 1721 O O . GLY A 1 216 ? 40.348 10.368 -8.061 1.00 42.03 216 GLY A O 1
ATOM 1722 N N . GLY A 1 217 ? 38.696 11.757 -8.676 1.00 47.53 217 GLY A N 1
ATOM 1723 C CA . GLY A 1 217 ? 38.951 11.751 -10.113 1.00 47.53 217 GLY A CA 1
ATOM 1724 C C . GLY A 1 217 ? 38.848 13.141 -10.741 1.00 47.53 217 GLY A C 1
ATOM 1725 O O . GLY A 1 217 ? 37.822 13.454 -11.334 1.00 47.53 217 GLY A O 1
ATOM 1726 N N . ASN A 1 218 ? 39.981 13.855 -10.708 1.00 36.69 218 ASN A N 1
ATOM 1727 C CA . ASN A 1 218 ? 40.345 15.122 -11.372 1.00 36.69 218 ASN A CA 1
ATOM 1728 C C . ASN A 1 218 ? 39.966 16.426 -10.648 1.00 36.69 218 ASN A C 1
ATOM 1730 O O . ASN A 1 218 ? 38.794 16.743 -10.511 1.00 36.69 218 ASN A O 1
ATOM 1734 N N . ASP A 1 219 ? 40.979 17.226 -10.291 1.00 35.25 219 ASP A N 1
ATOM 1735 C CA . ASP A 1 219 ? 41.374 18.385 -11.110 1.00 35.25 219 ASP A CA 1
ATOM 1736 C C . ASP A 1 219 ? 42.756 18.945 -10.681 1.00 35.25 219 ASP A C 1
ATOM 1738 O O . ASP A 1 219 ? 43.046 19.098 -9.496 1.00 35.25 219 ASP A O 1
ATOM 1742 N N . GLU A 1 220 ? 43.612 19.195 -11.680 1.00 34.84 220 GLU A N 1
ATOM 1743 C CA . GLU A 1 220 ? 44.725 20.174 -11.687 1.00 34.84 220 GLU A CA 1
ATOM 1744 C C . GLU A 1 220 ? 44.083 21.589 -11.716 1.00 34.84 220 GLU A C 1
ATOM 1746 O O . GLU A 1 220 ? 43.038 21.740 -12.346 1.00 34.84 220 GLU A O 1
ATOM 1751 N N . ASP A 1 221 ? 44.568 22.711 -11.177 1.00 37.22 221 ASP A N 1
ATOM 1752 C CA . ASP A 1 221 ? 45.749 23.143 -10.416 1.00 37.22 221 ASP A CA 1
ATOM 1753 C C . ASP A 1 221 ? 45.475 24.603 -9.923 1.00 37.22 221 ASP A C 1
ATOM 1755 O O . ASP A 1 221 ? 44.489 25.220 -10.341 1.00 37.22 221 ASP A O 1
ATOM 1759 N N . ASP A 1 222 ? 46.413 25.135 -9.121 1.00 33.50 222 ASP A N 1
ATOM 1760 C CA . ASP A 1 222 ? 46.615 26.482 -8.519 1.00 33.50 222 ASP A CA 1
ATOM 1761 C C . ASP A 1 222 ? 46.019 26.721 -7.109 1.00 33.50 222 ASP A C 1
ATOM 1763 O O . ASP A 1 222 ? 44.813 26.667 -6.895 1.00 33.50 222 ASP A O 1
ATOM 1767 N N . ASP A 1 223 ? 46.788 27.078 -6.072 1.00 33.81 223 ASP A N 1
ATOM 1768 C CA . ASP A 1 223 ? 48.210 27.444 -5.993 1.00 33.81 223 ASP A CA 1
ATOM 1769 C C . ASP A 1 223 ? 48.696 27.385 -4.519 1.00 33.81 223 ASP A C 1
ATOM 1771 O O . ASP A 1 223 ? 47.884 27.415 -3.591 1.00 33.81 223 ASP A O 1
ATOM 1775 N N . ASP A 1 224 ? 50.024 27.389 -4.345 1.00 32.66 224 ASP A N 1
ATOM 1776 C CA . ASP A 1 224 ? 50.833 27.624 -3.125 1.00 32.66 224 ASP A CA 1
ATOM 1777 C C . ASP A 1 224 ? 51.457 26.445 -2.299 1.00 32.66 224 ASP A C 1
ATOM 1779 O O . ASP A 1 224 ? 51.015 26.070 -1.214 1.00 32.66 224 ASP A O 1
ATOM 1783 N N . ILE A 1 225 ? 52.676 26.085 -2.767 1.00 30.95 225 ILE A N 1
ATOM 1784 C CA . ILE A 1 225 ? 53.979 25.836 -2.071 1.00 30.95 225 ILE A CA 1
ATOM 1785 C C . ILE A 1 225 ? 54.210 24.518 -1.268 1.00 30.95 225 ILE A C 1
ATOM 1787 O O . ILE A 1 225 ? 53.332 24.019 -0.578 1.00 30.95 225 ILE A O 1
ATOM 1791 N N . PRO A 1 226 ? 55.481 24.081 -1.085 1.00 45.75 226 PRO A N 1
ATOM 1792 C CA . PRO A 1 226 ? 56.433 23.436 -2.002 1.00 45.75 226 PRO A CA 1
ATOM 1793 C C . PRO A 1 226 ? 56.688 21.961 -1.618 1.00 45.75 226 PRO A C 1
ATOM 1795 O O . PRO A 1 226 ? 56.774 21.637 -0.438 1.00 45.75 226 PRO A O 1
ATOM 1798 N N . SER A 1 227 ? 56.999 21.079 -2.571 1.00 33.25 227 SER A N 1
ATOM 1799 C CA . SER A 1 227 ? 58.124 20.125 -2.446 1.00 33.25 227 SER A CA 1
ATOM 1800 C C . SER A 1 227 ? 58.182 19.136 -3.608 1.00 33.25 227 SER A C 1
ATOM 1802 O O . SER A 1 227 ? 57.237 18.424 -3.907 1.00 33.25 227 SER A O 1
ATOM 1804 N N . ALA A 1 228 ? 59.359 19.134 -4.230 1.00 41.69 228 ALA A N 1
ATOM 1805 C CA . ALA A 1 228 ? 60.121 17.966 -4.647 1.00 41.69 228 ALA A CA 1
ATOM 1806 C C . ALA A 1 228 ? 59.377 16.773 -5.288 1.00 41.69 228 ALA A C 1
ATOM 1808 O O . ALA A 1 228 ? 58.761 15.954 -4.621 1.00 41.69 228 ALA A O 1
ATOM 1809 N N . GLU A 1 229 ? 59.696 16.626 -6.577 1.00 37.72 229 GLU A N 1
ATOM 1810 C CA . GLU A 1 229 ? 59.880 15.388 -7.350 1.00 37.72 229 GLU A CA 1
ATOM 1811 C C . GLU A 1 229 ? 58.882 15.187 -8.492 1.00 37.72 229 GLU A C 1
ATOM 1813 O O . GLU A 1 229 ? 57.842 14.542 -8.404 1.00 37.72 229 GLU A O 1
ATOM 1818 N N . VAL A 1 230 ? 59.296 15.738 -9.634 1.00 39.22 230 VAL A N 1
ATOM 1819 C CA . VAL A 1 230 ? 58.719 15.529 -10.958 1.00 39.22 230 VAL A CA 1
ATOM 1820 C C . VAL A 1 230 ? 58.794 14.035 -11.301 1.00 39.22 230 VAL A C 1
ATOM 1822 O O . VAL A 1 230 ? 59.860 13.507 -11.623 1.00 39.22 230 VAL A O 1
ATOM 1825 N N . ASN A 1 231 ? 57.660 13.341 -11.217 1.00 42.97 231 ASN A N 1
ATOM 1826 C CA . ASN A 1 231 ? 57.562 11.907 -11.467 1.00 42.97 231 ASN A CA 1
ATOM 1827 C C . ASN A 1 231 ? 57.431 11.633 -12.981 1.00 42.97 231 ASN A C 1
ATOM 1829 O O . ASN A 1 231 ? 56.347 11.684 -13.558 1.00 42.97 231 ASN A O 1
ATOM 1833 N N . PHE A 1 232 ? 58.553 11.351 -13.653 1.00 39.16 232 PHE A N 1
ATOM 1834 C CA . PHE A 1 232 ? 58.629 11.086 -15.102 1.00 39.16 232 PHE A CA 1
ATOM 1835 C C . PHE A 1 232 ? 58.133 9.693 -15.540 1.00 39.16 232 PHE A C 1
ATOM 1837 O O . PHE A 1 232 ? 58.435 9.244 -16.649 1.00 39.16 232 PHE A O 1
ATOM 1844 N N . GLN A 1 233 ? 57.351 8.984 -14.727 1.00 42.66 233 GLN A N 1
ATOM 1845 C CA . GLN A 1 233 ? 56.865 7.655 -15.087 1.00 42.66 233 GLN A CA 1
ATOM 1846 C C . GLN A 1 233 ? 55.407 7.702 -15.558 1.00 42.66 233 GLN A C 1
ATOM 1848 O O . GLN A 1 233 ? 54.471 7.544 -14.777 1.00 42.66 233 GLN A O 1
ATOM 1853 N N . ARG A 1 234 ? 55.196 7.873 -16.873 1.00 47.72 234 ARG A N 1
ATOM 1854 C CA . ARG A 1 234 ? 53.873 7.642 -17.475 1.00 47.72 234 ARG A CA 1
ATOM 1855 C C . ARG A 1 234 ? 53.505 6.168 -17.304 1.00 47.72 234 ARG A C 1
ATOM 1857 O O . ARG A 1 234 ? 54.099 5.291 -17.930 1.00 47.72 234 ARG A O 1
ATOM 1864 N N . LYS A 1 235 ? 52.535 5.917 -16.422 1.00 50.59 235 LYS A N 1
ATOM 1865 C CA . LYS A 1 235 ? 51.962 4.601 -16.119 1.00 50.59 235 LYS A CA 1
ATOM 1866 C C . LYS A 1 235 ? 51.462 3.963 -17.419 1.00 50.59 235 LYS A C 1
ATOM 1868 O O . LYS A 1 235 ? 50.558 4.487 -18.066 1.00 50.59 235 LYS A O 1
ATOM 1873 N N . ILE A 1 236 ? 52.061 2.843 -17.815 1.00 53.81 236 ILE A N 1
ATOM 1874 C CA . ILE A 1 236 ? 51.544 2.023 -18.913 1.00 53.81 236 ILE A CA 1
ATOM 1875 C C . ILE A 1 236 ? 50.244 1.401 -18.407 1.00 53.81 236 ILE A C 1
ATOM 1877 O O . ILE A 1 236 ? 50.265 0.622 -17.456 1.00 53.81 236 ILE A O 1
ATOM 1881 N N . ILE A 1 237 ? 49.119 1.788 -19.008 1.00 51.28 237 ILE A N 1
ATOM 1882 C CA . ILE A 1 237 ? 47.801 1.264 -18.650 1.00 51.28 237 ILE A CA 1
ATOM 1883 C C . ILE A 1 237 ? 47.696 -0.159 -19.218 1.00 51.28 237 ILE A C 1
ATOM 1885 O O . ILE A 1 237 ? 47.821 -0.326 -20.436 1.00 51.28 237 ILE A O 1
ATOM 1889 N N . PRO A 1 238 ? 47.490 -1.189 -18.379 1.00 54.97 238 PRO A N 1
ATOM 1890 C CA . PRO A 1 238 ? 47.296 -2.553 -18.853 1.00 54.97 238 PRO A CA 1
ATOM 1891 C C . PRO A 1 238 ? 46.106 -2.636 -19.819 1.00 54.97 238 PRO A C 1
ATOM 1893 O O . PRO A 1 238 ? 45.070 -2.008 -19.599 1.00 54.97 238 PRO A O 1
ATOM 1896 N N . VAL A 1 239 ? 46.230 -3.446 -20.875 1.00 58.59 239 VAL A N 1
ATOM 1897 C CA . VAL A 1 239 ? 45.160 -3.672 -21.872 1.00 58.59 239 VAL A CA 1
ATOM 1898 C C . VAL A 1 239 ? 43.851 -4.125 -21.213 1.00 58.59 239 VAL A C 1
ATOM 1900 O O . VAL A 1 239 ? 42.773 -3.777 -21.683 1.00 58.59 239 VAL A O 1
ATOM 1903 N N . GLU A 1 240 ? 43.933 -4.831 -20.087 1.00 52.78 240 GLU A N 1
ATOM 1904 C CA . GLU A 1 240 ? 42.780 -5.243 -19.279 1.00 52.78 240 GLU A CA 1
ATOM 1905 C C . GLU A 1 240 ? 42.008 -4.051 -18.697 1.00 52.78 240 GLU A C 1
ATOM 1907 O O . GLU A 1 240 ? 40.782 -4.044 -18.731 1.00 52.78 240 GLU A O 1
ATOM 1912 N N . THR A 1 241 ? 42.697 -3.000 -18.247 1.00 56.72 241 THR A N 1
ATOM 1913 C CA . THR A 1 241 ? 42.064 -1.769 -17.748 1.00 56.72 241 THR A CA 1
ATOM 1914 C C . THR A 1 241 ? 41.417 -0.974 -18.885 1.00 56.72 241 THR A C 1
ATOM 1916 O O . THR A 1 241 ? 40.360 -0.373 -18.703 1.00 56.72 241 THR A O 1
ATOM 1919 N N . LEU A 1 242 ? 42.009 -1.011 -20.084 1.00 54.69 242 LEU A N 1
ATOM 1920 C CA . LEU A 1 242 ? 41.425 -0.408 -21.282 1.00 54.69 242 LEU A CA 1
ATOM 1921 C C . LEU A 1 242 ? 40.176 -1.178 -21.746 1.00 54.69 242 LEU A C 1
ATOM 1923 O O . LEU A 1 242 ? 39.175 -0.560 -22.099 1.00 54.69 242 LEU A O 1
ATOM 1927 N N . ASN A 1 243 ? 40.204 -2.513 -21.689 1.00 55.06 243 ASN A N 1
ATOM 1928 C CA . ASN A 1 243 ? 39.039 -3.360 -21.952 1.00 55.06 243 ASN A CA 1
ATOM 1929 C C . ASN A 1 243 ? 37.918 -3.102 -20.939 1.00 55.06 243 ASN A C 1
ATOM 1931 O O . ASN A 1 243 ? 36.779 -2.920 -21.359 1.00 55.06 243 ASN A O 1
ATOM 1935 N N . LEU A 1 244 ? 38.240 -2.971 -19.647 1.00 55.16 244 LEU A N 1
ATOM 1936 C CA . LEU A 1 244 ? 37.279 -2.570 -18.614 1.00 55.16 244 LEU A CA 1
ATOM 1937 C C . LEU A 1 244 ? 36.656 -1.199 -18.914 1.00 55.16 244 LEU A C 1
ATOM 1939 O O . LEU A 1 244 ? 35.454 -1.015 -18.756 1.00 55.16 244 LEU A O 1
ATOM 1943 N N . ALA A 1 245 ? 37.453 -0.236 -19.386 1.00 54.34 245 ALA A N 1
ATOM 1944 C CA . ALA A 1 245 ? 36.961 1.086 -19.766 1.00 54.34 245 ALA A CA 1
ATOM 1945 C C . ALA A 1 245 ? 36.059 1.041 -21.016 1.00 54.34 245 ALA A C 1
ATOM 1947 O O . ALA A 1 245 ? 35.042 1.738 -21.074 1.00 54.34 245 ALA A O 1
ATOM 1948 N N . PHE A 1 246 ? 36.380 0.196 -22.003 1.00 53.56 246 PHE A N 1
ATOM 1949 C CA . PHE A 1 246 ? 35.528 -0.044 -23.173 1.00 53.56 246 PHE A CA 1
ATOM 1950 C C . PHE A 1 246 ? 34.226 -0.772 -22.810 1.00 53.56 246 PHE A C 1
ATOM 1952 O O . PHE A 1 246 ? 33.165 -0.423 -23.335 1.00 53.56 246 PHE A O 1
ATOM 1959 N N . GLU A 1 247 ? 34.277 -1.741 -21.897 1.00 53.91 247 GLU A N 1
ATOM 1960 C CA . GLU A 1 247 ? 33.100 -2.420 -21.354 1.00 53.91 247 GLU A CA 1
ATOM 1961 C C . GLU A 1 247 ? 32.235 -1.460 -20.536 1.00 53.91 247 GLU A C 1
ATOM 1963 O O . GLU A 1 247 ? 31.033 -1.384 -20.780 1.00 53.91 247 GLU A O 1
ATOM 1968 N N . ALA A 1 248 ? 32.827 -0.614 -19.692 1.00 56.31 248 ALA A N 1
ATOM 1969 C CA . ALA A 1 248 ? 32.119 0.430 -18.954 1.00 56.31 248 ALA A CA 1
ATOM 1970 C C . ALA A 1 248 ? 31.459 1.466 -19.888 1.00 56.31 248 ALA A C 1
ATOM 1972 O O . ALA A 1 248 ? 30.316 1.878 -19.670 1.00 56.31 248 ALA A O 1
ATOM 1973 N N . ALA A 1 249 ? 32.128 1.863 -20.976 1.00 57.12 249 ALA A N 1
ATOM 1974 C CA . ALA A 1 249 ? 31.553 2.750 -21.992 1.00 57.12 249 ALA A CA 1
ATOM 1975 C C . ALA A 1 249 ? 30.399 2.084 -22.767 1.00 57.12 249 ALA A C 1
ATOM 1977 O O . ALA A 1 249 ? 29.413 2.741 -23.120 1.00 57.12 249 ALA A O 1
ATOM 1978 N N . ARG A 1 250 ? 30.490 0.771 -23.005 1.00 55.53 250 ARG A N 1
ATOM 1979 C CA . ARG A 1 250 ? 29.422 -0.037 -23.607 1.00 55.53 250 ARG A CA 1
ATOM 1980 C C . ARG A 1 250 ? 28.244 -0.224 -22.646 1.00 55.53 250 ARG A C 1
ATOM 1982 O O . ARG A 1 250 ? 27.099 -0.126 -23.081 1.00 55.53 250 ARG A O 1
ATOM 1989 N N . GLU A 1 251 ? 28.497 -0.407 -21.354 1.00 54.75 251 GLU A N 1
ATOM 1990 C CA . GLU A 1 251 ? 27.472 -0.471 -20.310 1.00 54.75 251 GLU A CA 1
ATOM 1991 C C . GLU A 1 251 ? 26.734 0.853 -20.120 1.00 54.75 251 GLU A C 1
ATOM 1993 O O . GLU A 1 251 ? 25.518 0.845 -19.945 1.00 54.75 251 GLU A O 1
ATOM 1998 N N . ARG A 1 252 ? 27.417 2.000 -20.226 1.00 57.19 252 ARG A N 1
ATOM 1999 C CA . ARG A 1 252 ? 26.764 3.321 -20.177 1.00 57.19 252 ARG A CA 1
ATOM 2000 C C . ARG A 1 252 ? 25.713 3.502 -21.275 1.00 57.19 252 ARG A C 1
ATOM 2002 O O . ARG A 1 252 ? 24.707 4.158 -21.037 1.00 57.19 252 ARG A O 1
ATOM 2009 N N . ARG A 1 253 ? 25.887 2.876 -22.446 1.00 55.59 253 ARG A N 1
ATOM 2010 C CA . ARG A 1 253 ? 24.866 2.868 -23.517 1.00 55.59 253 ARG A CA 1
ATOM 2011 C C . ARG A 1 253 ? 23.661 1.974 -23.202 1.00 55.59 253 ARG A C 1
ATOM 2013 O O . ARG A 1 253 ? 22.594 2.175 -23.774 1.00 55.59 253 ARG A O 1
ATOM 2020 N N . LEU A 1 254 ? 23.830 1.000 -22.308 1.00 54.28 254 LEU A N 1
ATOM 2021 C CA . LEU A 1 254 ? 22.794 0.057 -21.873 1.00 54.28 254 LEU A CA 1
ATOM 2022 C C . LEU A 1 254 ? 22.035 0.542 -20.629 1.00 54.28 254 LEU A C 1
ATOM 2024 O O . LEU A 1 254 ? 21.051 -0.084 -20.239 1.00 54.28 254 LEU A O 1
ATOM 2028 N N . ARG A 1 255 ? 22.472 1.639 -20.001 1.00 59.09 255 ARG A N 1
ATOM 2029 C CA . ARG A 1 255 ? 21.852 2.207 -18.801 1.00 59.09 255 ARG A CA 1
ATOM 2030 C C . ARG A 1 255 ? 20.905 3.360 -19.162 1.00 59.09 255 ARG A C 1
ATOM 2032 O O . ARG A 1 255 ? 21.105 4.070 -20.145 1.00 59.09 255 ARG A O 1
ATOM 2039 N N . ASN A 1 256 ? 19.810 3.513 -18.420 1.00 60.78 256 ASN A N 1
ATOM 2040 C CA . ASN A 1 256 ? 18.907 4.662 -18.543 1.00 60.78 256 ASN A CA 1
ATOM 2041 C C . ASN A 1 256 ? 19.478 5.895 -17.810 1.00 60.78 256 ASN A C 1
ATOM 2043 O O . ASN A 1 256 ? 20.509 5.807 -17.148 1.00 60.78 256 ASN A O 1
ATOM 2047 N N . VAL A 1 257 ? 18.811 7.049 -17.922 1.00 49.88 257 VAL A N 1
ATOM 2048 C CA . VAL A 1 257 ? 19.232 8.310 -17.268 1.00 49.88 257 VAL A CA 1
ATOM 2049 C C . VAL A 1 257 ? 19.341 8.165 -15.739 1.00 49.88 257 VAL A C 1
ATOM 2051 O O . VAL A 1 257 ? 20.113 8.876 -15.112 1.00 49.88 257 VAL A O 1
ATOM 2054 N N . ALA A 1 258 ? 18.640 7.192 -15.148 1.00 53.59 258 ALA A N 1
ATOM 2055 C CA . ALA A 1 258 ? 18.709 6.844 -13.729 1.00 53.59 258 ALA A CA 1
ATOM 2056 C C . ALA A 1 258 ? 19.786 5.782 -13.393 1.00 53.59 258 ALA A C 1
ATOM 2058 O O . ALA A 1 258 ? 19.763 5.207 -12.309 1.00 53.59 258 ALA A O 1
ATOM 2059 N N . GLY A 1 259 ? 20.701 5.465 -14.319 1.00 52.91 259 GLY A N 1
ATOM 2060 C CA . GLY A 1 259 ? 21.828 4.550 -14.094 1.00 52.91 259 GLY A CA 1
ATOM 2061 C C . GLY A 1 259 ? 21.497 3.050 -14.122 1.00 52.91 259 GLY A C 1
ATOM 2062 O O . GLY A 1 259 ? 22.395 2.232 -13.914 1.00 52.91 259 GLY A O 1
ATOM 2063 N N . ARG A 1 260 ? 20.247 2.663 -14.415 1.00 57.62 260 ARG A N 1
ATOM 2064 C CA . ARG A 1 260 ? 19.765 1.267 -14.387 1.00 57.62 260 ARG A CA 1
ATOM 2065 C C . ARG A 1 260 ? 19.886 0.588 -15.755 1.00 57.62 260 ARG A C 1
ATOM 2067 O O . ARG A 1 260 ? 19.598 1.213 -16.775 1.00 57.62 260 ARG A O 1
ATOM 2074 N N . LYS A 1 261 ? 20.273 -0.693 -15.788 1.00 58.31 261 LYS A N 1
ATOM 2075 C CA . LYS A 1 261 ? 20.414 -1.508 -17.014 1.00 58.31 261 LYS A CA 1
ATOM 2076 C C . LYS A 1 261 ? 19.041 -1.753 -17.662 1.00 58.31 261 LYS A C 1
ATOM 2078 O O . LYS A 1 261 ? 18.121 -2.219 -16.994 1.00 58.31 261 LYS A O 1
ATOM 2083 N N . LYS A 1 262 ? 18.890 -1.405 -18.944 1.00 61.09 262 LYS A N 1
ATOM 2084 C CA . LYS A 1 262 ? 17.644 -1.574 -19.715 1.00 61.09 262 LYS A CA 1
ATOM 2085 C C . LYS A 1 262 ? 17.423 -3.041 -20.096 1.00 61.09 262 LYS A C 1
ATOM 2087 O O . LYS A 1 262 ? 18.385 -3.741 -20.416 1.00 61.09 262 LYS A O 1
ATOM 2092 N N . GLN A 1 263 ? 16.162 -3.477 -20.124 1.00 63.47 263 GLN A N 1
ATOM 2093 C CA . GLN A 1 263 ? 15.805 -4.810 -20.617 1.00 63.47 263 GLN A CA 1
ATOM 2094 C C . GLN A 1 263 ? 16.041 -4.913 -22.138 1.00 63.47 263 GLN A C 1
ATOM 2096 O O . GLN A 1 263 ? 15.760 -3.952 -22.863 1.00 63.47 263 GLN A O 1
ATOM 2101 N N . PRO A 1 264 ? 16.525 -6.055 -22.660 1.00 73.25 264 PRO A N 1
ATOM 2102 C CA . PRO A 1 264 ? 16.638 -6.270 -24.099 1.00 73.25 264 PRO A CA 1
ATOM 2103 C C . PRO A 1 264 ? 15.246 -6.443 -24.731 1.00 73.25 264 PRO A C 1
ATOM 2105 O O . PRO A 1 264 ? 14.576 -7.453 -24.532 1.00 73.25 264 PRO A O 1
ATOM 2108 N N . LEU A 1 265 ? 14.801 -5.460 -25.516 1.00 78.44 265 LEU A N 1
ATOM 2109 C CA . LEU A 1 265 ? 13.506 -5.492 -26.203 1.00 78.44 265 LEU A CA 1
ATOM 2110 C C . LEU A 1 265 ? 13.617 -6.219 -27.555 1.00 78.44 265 LEU A C 1
ATOM 2112 O O . LEU A 1 265 ? 14.370 -5.790 -28.428 1.00 78.44 265 LEU A O 1
ATOM 2116 N N . ILE A 1 266 ? 12.841 -7.284 -27.769 1.00 86.75 266 ILE A N 1
ATOM 2117 C CA . ILE A 1 266 ? 12.697 -7.939 -29.082 1.00 86.75 266 ILE A CA 1
ATOM 2118 C C . ILE A 1 266 ? 11.305 -7.638 -29.631 1.00 86.75 266 ILE A C 1
ATOM 2120 O O . ILE A 1 266 ? 10.298 -7.939 -28.995 1.00 86.75 266 ILE A O 1
ATOM 2124 N N . VAL A 1 267 ? 11.245 -7.063 -30.829 1.00 84.50 267 VAL A N 1
ATOM 2125 C CA . VAL A 1 267 ? 9.993 -6.741 -31.516 1.00 84.50 267 VAL A CA 1
ATOM 2126 C C . VAL A 1 267 ? 9.706 -7.825 -32.548 1.00 84.50 267 VAL A C 1
ATOM 2128 O O . VAL A 1 267 ? 10.456 -7.979 -33.508 1.00 84.50 267 VAL A O 1
ATOM 2131 N N . CYS A 1 268 ? 8.614 -8.568 -32.367 1.00 89.00 268 CYS A N 1
ATOM 2132 C CA . CYS A 1 268 ? 8.137 -9.560 -33.332 1.00 89.00 268 CYS A CA 1
ATOM 2133 C C . CYS A 1 268 ? 7.002 -8.966 -34.171 1.00 89.00 268 CYS A C 1
ATOM 2135 O O . CYS A 1 268 ? 5.869 -8.823 -33.717 1.00 89.00 268 CYS A O 1
ATOM 2137 N N . ALA A 1 269 ? 7.323 -8.612 -35.407 1.00 85.19 269 ALA A N 1
ATOM 2138 C CA . ALA A 1 269 ? 6.445 -7.952 -36.357 1.00 85.19 269 ALA A CA 1
ATOM 2139 C C . ALA A 1 269 ? 5.618 -8.960 -37.169 1.00 85.19 269 ALA A C 1
ATOM 2141 O O . ALA A 1 269 ? 5.875 -9.174 -38.349 1.00 85.19 269 ALA A O 1
ATOM 2142 N N . SER A 1 270 ? 4.623 -9.600 -36.557 1.00 81.88 270 SER A N 1
ATOM 2143 C CA . SER A 1 270 ? 3.708 -10.491 -37.286 1.00 81.88 270 SER A CA 1
ATOM 2144 C C . SER A 1 270 ? 2.639 -9.715 -38.071 1.00 81.88 270 SER A C 1
ATOM 2146 O O . SER A 1 270 ? 2.122 -8.725 -37.559 1.00 81.88 270 SER A O 1
ATOM 2148 N N . LEU A 1 271 ? 2.260 -10.210 -39.260 1.00 75.81 271 LEU A N 1
ATOM 2149 C CA . LEU A 1 271 ? 1.148 -9.694 -40.088 1.00 75.81 271 LEU A CA 1
ATOM 2150 C C . LEU A 1 271 ? 1.328 -8.245 -40.590 1.00 75.81 271 LEU A C 1
ATOM 2152 O O . LEU A 1 271 ? 0.382 -7.457 -40.625 1.00 75.81 271 LEU A O 1
ATOM 2156 N N . ILE A 1 272 ? 2.554 -7.866 -40.967 1.00 79.31 272 ILE A N 1
ATOM 2157 C CA . ILE A 1 272 ? 2.805 -6.563 -41.595 1.00 79.31 272 ILE A CA 1
ATOM 2158 C C . ILE A 1 272 ? 2.664 -6.672 -43.115 1.00 79.31 272 ILE A C 1
ATOM 2160 O O . ILE A 1 272 ? 3.601 -7.043 -43.813 1.00 79.31 272 ILE A O 1
ATOM 2164 N N . ASP A 1 273 ? 1.505 -6.262 -43.628 1.00 76.81 273 ASP A N 1
ATOM 2165 C CA . ASP A 1 273 ? 1.191 -6.367 -45.063 1.00 76.81 273 ASP A CA 1
ATOM 2166 C C . ASP A 1 273 ? 1.699 -5.178 -45.894 1.00 76.81 273 ASP A C 1
ATOM 2168 O O . ASP A 1 273 ? 1.790 -5.236 -47.120 1.00 76.81 273 ASP A O 1
ATOM 2172 N N . LYS A 1 274 ? 1.990 -4.047 -45.239 1.00 83.44 274 LYS A N 1
ATOM 2173 C CA . LYS A 1 274 ? 2.325 -2.781 -45.903 1.00 83.44 274 LYS A CA 1
ATOM 2174 C C . LYS A 1 274 ? 3.743 -2.341 -45.562 1.00 83.44 274 LYS A C 1
ATOM 2176 O O . LYS A 1 274 ? 4.050 -2.074 -44.402 1.00 83.44 274 LYS A O 1
ATOM 2181 N N . VAL A 1 275 ? 4.569 -2.147 -46.593 1.00 82.69 275 VAL A N 1
ATOM 2182 C CA . VAL A 1 275 ? 5.965 -1.673 -46.477 1.00 82.69 275 VAL A CA 1
ATOM 2183 C C . VAL A 1 275 ? 6.107 -0.388 -45.635 1.00 82.69 275 VAL A C 1
ATOM 2185 O O . VAL A 1 275 ? 7.010 -0.338 -44.801 1.00 82.69 275 VAL A O 1
ATOM 2188 N N . PRO A 1 276 ? 5.216 0.624 -45.734 1.00 86.25 276 PRO A N 1
ATOM 2189 C CA . PRO A 1 276 ? 5.290 1.802 -44.864 1.00 86.25 276 PRO A CA 1
ATOM 2190 C C . PRO A 1 276 ? 5.119 1.493 -43.370 1.00 86.25 276 PRO A C 1
ATOM 2192 O O . PRO A 1 276 ? 5.765 2.129 -42.541 1.00 86.25 276 PRO A O 1
ATOM 2195 N N . ASN A 1 277 ? 4.296 0.500 -43.018 1.00 85.06 277 ASN A N 1
ATOM 2196 C CA . ASN A 1 277 ? 4.091 0.096 -41.626 1.00 85.06 277 ASN A CA 1
ATOM 2197 C C . ASN A 1 277 ? 5.340 -0.599 -41.075 1.00 85.06 277 ASN A C 1
ATOM 2199 O O . ASN A 1 277 ? 5.707 -0.360 -39.928 1.00 85.06 277 ASN A O 1
ATOM 2203 N N . LEU A 1 278 ? 6.030 -1.390 -41.908 1.00 86.81 278 LEU A N 1
ATOM 2204 C CA . LEU A 1 278 ? 7.323 -1.970 -41.548 1.00 86.81 278 LEU A CA 1
ATOM 2205 C C . LEU A 1 278 ? 8.379 -0.881 -41.332 1.00 86.81 278 LEU A C 1
ATOM 2207 O O . LEU A 1 278 ? 9.106 -0.925 -40.347 1.00 86.81 278 LEU A O 1
ATOM 2211 N N . GLY A 1 279 ? 8.436 0.116 -42.219 1.00 86.12 279 GLY A N 1
ATOM 2212 C CA . GLY A 1 279 ? 9.355 1.248 -42.083 1.00 86.12 279 GLY A CA 1
ATOM 2213 C C . GLY A 1 279 ? 9.092 2.077 -40.821 1.00 86.12 279 GLY A C 1
ATOM 2214 O O . GLY A 1 279 ? 10.029 2.431 -40.108 1.00 86.12 279 GLY A O 1
ATOM 2215 N N . GLY A 1 280 ? 7.819 2.337 -40.504 1.00 87.75 280 GLY A N 1
ATOM 2216 C CA . GLY A 1 280 ? 7.426 3.010 -39.264 1.00 87.75 280 GLY A CA 1
ATOM 2217 C C . GLY A 1 280 ? 7.820 2.211 -38.023 1.00 87.75 280 GLY A C 1
ATOM 2218 O O . GLY A 1 280 ? 8.401 2.759 -37.091 1.00 87.75 280 GLY A O 1
ATOM 2219 N N . LEU A 1 281 ? 7.584 0.900 -38.047 1.00 87.56 281 LEU A N 1
ATOM 2220 C CA . LEU A 1 281 ? 7.910 0.007 -36.943 1.00 87.56 281 LEU A CA 1
ATOM 2221 C C . LEU A 1 281 ? 9.425 -0.180 -36.763 1.00 87.56 281 LEU A C 1
ATOM 2223 O O . LEU A 1 281 ? 9.891 -0.218 -35.630 1.00 87.56 281 LEU A O 1
ATOM 2227 N N . ALA A 1 282 ? 10.203 -0.208 -37.849 1.00 86.31 282 ALA A N 1
ATOM 2228 C CA . ALA A 1 282 ? 11.664 -0.201 -37.801 1.00 86.31 282 ALA A CA 1
ATOM 2229 C C . ALA A 1 282 ? 12.205 1.088 -37.167 1.00 86.31 282 ALA A C 1
ATOM 2231 O O . ALA A 1 282 ? 13.064 1.025 -36.292 1.00 86.31 282 ALA A O 1
ATOM 2232 N N . ARG A 1 283 ? 11.640 2.248 -37.528 1.00 82.31 283 ARG A N 1
ATOM 2233 C CA . ARG A 1 283 ? 11.992 3.533 -36.908 1.00 82.31 283 ARG A CA 1
ATOM 2234 C C . ARG A 1 283 ? 11.630 3.573 -35.423 1.00 82.31 283 ARG A C 1
ATOM 2236 O O . ARG A 1 283 ? 12.406 4.072 -34.616 1.00 82.31 283 ARG A O 1
ATOM 2243 N N . SER A 1 284 ? 10.471 3.044 -35.037 1.00 81.12 284 SER A N 1
ATOM 2244 C CA . SER A 1 284 ? 10.102 2.921 -33.623 1.00 81.12 284 SER A CA 1
ATOM 2245 C C . SER A 1 284 ? 11.042 1.969 -32.878 1.00 81.12 284 SER A C 1
ATOM 2247 O O . SER A 1 284 ? 11.515 2.312 -31.800 1.00 81.12 284 SER A O 1
ATOM 2249 N N . ALA A 1 285 ? 11.371 0.814 -33.459 1.00 82.88 285 ALA A N 1
ATOM 2250 C CA . ALA A 1 285 ? 12.312 -0.142 -32.879 1.00 82.88 285 ALA A CA 1
ATOM 2251 C C . ALA A 1 285 ? 13.709 0.475 -32.680 1.00 82.88 285 ALA A C 1
ATOM 2253 O O . ALA A 1 285 ? 14.341 0.232 -31.655 1.00 82.88 285 ALA A O 1
ATOM 2254 N N . GLU A 1 286 ? 14.156 1.324 -33.607 1.00 75.69 286 GLU A N 1
ATOM 2255 C CA . GLU A 1 286 ? 15.386 2.110 -33.479 1.00 75.69 286 GLU A CA 1
ATOM 2256 C C . GLU A 1 286 ? 15.308 3.118 -32.318 1.00 75.69 286 GLU A C 1
ATOM 2258 O O . GLU A 1 286 ? 16.189 3.129 -31.460 1.00 75.69 286 GLU A O 1
ATOM 2263 N N . ILE A 1 287 ? 14.231 3.912 -32.233 1.00 71.88 287 ILE A N 1
ATOM 2264 C CA . ILE A 1 287 ? 14.024 4.913 -31.165 1.00 71.88 287 ILE A CA 1
ATOM 2265 C C . ILE A 1 287 ? 14.021 4.266 -29.774 1.00 71.88 287 ILE A C 1
ATOM 2267 O O . ILE A 1 287 ? 14.593 4.812 -28.830 1.00 71.88 287 ILE A O 1
ATOM 2271 N N . PHE A 1 288 ? 13.401 3.093 -29.642 1.00 71.75 288 PHE A N 1
ATOM 2272 C CA . PHE A 1 288 ? 13.332 2.356 -28.378 1.00 71.75 288 PHE A CA 1
ATOM 2273 C C . PHE A 1 288 ? 14.561 1.477 -28.106 1.00 71.75 288 PHE A C 1
ATOM 2275 O O . PHE A 1 288 ? 14.591 0.785 -27.089 1.00 71.75 288 PHE A O 1
ATOM 2282 N N . ALA A 1 289 ? 15.583 1.514 -28.970 1.00 71.31 289 ALA A N 1
ATOM 2283 C CA . ALA A 1 289 ? 16.782 0.684 -28.871 1.00 71.31 289 ALA A CA 1
ATOM 2284 C C . ALA A 1 289 ? 16.463 -0.821 -28.742 1.00 71.31 289 ALA A C 1
ATOM 2286 O O . ALA A 1 289 ? 17.067 -1.540 -27.941 1.00 71.31 289 ALA A O 1
ATOM 2287 N N . ALA A 1 290 ? 15.501 -1.304 -29.536 1.00 79.94 290 ALA A N 1
ATOM 2288 C CA . ALA A 1 290 ? 15.174 -2.720 -29.603 1.00 79.94 290 ALA A CA 1
ATOM 2289 C C . ALA A 1 290 ? 16.400 -3.533 -30.042 1.00 79.94 290 ALA A C 1
ATOM 2291 O O . ALA A 1 290 ? 17.102 -3.190 -30.991 1.00 79.94 290 ALA A O 1
ATOM 2292 N N . THR A 1 291 ? 16.646 -4.647 -29.360 1.00 82.25 291 THR A N 1
ATOM 2293 C CA . THR A 1 291 ? 17.766 -5.551 -29.632 1.00 82.25 291 THR A CA 1
ATOM 2294 C C . THR A 1 291 ? 17.602 -6.257 -30.974 1.00 82.25 291 THR A C 1
ATOM 2296 O O . THR A 1 291 ? 18.583 -6.464 -31.686 1.00 82.25 291 THR A O 1
ATOM 2299 N N . LYS A 1 292 ? 16.369 -6.648 -31.321 1.00 85.56 292 LYS A N 1
ATOM 2300 C CA . LYS A 1 292 ? 16.042 -7.292 -32.600 1.00 85.56 292 LYS A CA 1
ATOM 2301 C C . LYS A 1 292 ? 14.637 -6.915 -33.057 1.00 85.56 292 LYS A C 1
ATOM 2303 O O . LYS A 1 292 ? 13.710 -6.892 -32.252 1.00 85.56 292 LYS A O 1
ATOM 2308 N N . LEU A 1 293 ? 14.490 -6.708 -34.362 1.00 87.62 293 LEU A N 1
ATOM 2309 C CA . LEU A 1 293 ? 13.210 -6.686 -35.060 1.00 87.62 293 LEU A CA 1
ATOM 2310 C C . LEU A 1 293 ? 13.106 -7.970 -35.889 1.00 87.62 293 LEU A C 1
ATOM 2312 O O . LEU A 1 293 ? 13.854 -8.155 -36.846 1.00 87.62 293 LEU A O 1
ATOM 2316 N N . VAL A 1 294 ? 12.215 -8.872 -35.489 1.00 89.31 294 VAL A N 1
ATOM 2317 C CA . VAL A 1 294 ? 11.971 -10.147 -36.163 1.00 89.31 294 VAL A CA 1
ATOM 2318 C C . VAL A 1 294 ? 10.747 -9.998 -37.049 1.00 89.31 294 VAL A C 1
ATOM 2320 O O . VAL A 1 294 ? 9.663 -9.677 -36.566 1.00 89.31 294 VAL A O 1
ATOM 2323 N N . ILE A 1 295 ? 10.924 -10.250 -38.340 1.00 84.94 295 ILE A N 1
ATOM 2324 C CA . ILE A 1 295 ? 9.852 -10.246 -39.332 1.00 84.94 295 ILE A CA 1
ATOM 2325 C C . ILE A 1 295 ? 9.665 -11.704 -39.763 1.00 84.94 295 ILE A C 1
ATOM 2327 O O . ILE A 1 295 ? 10.629 -12.304 -40.243 1.00 84.94 295 ILE A O 1
ATOM 2331 N N . PRO A 1 296 ? 8.484 -12.306 -39.563 1.00 76.31 296 PRO A N 1
ATOM 2332 C CA . PRO A 1 296 ? 8.200 -13.619 -40.107 1.00 76.31 296 PRO A CA 1
ATOM 2333 C C . PRO A 1 296 ? 8.117 -13.505 -41.631 1.00 76.31 296 PRO A C 1
ATOM 2335 O O . PRO A 1 296 ? 7.279 -12.777 -42.160 1.00 76.31 296 PRO A O 1
ATOM 2338 N N . ASP A 1 297 ? 8.998 -14.221 -42.324 1.00 70.00 297 ASP A N 1
ATOM 2339 C CA . ASP A 1 297 ? 8.898 -14.438 -43.764 1.00 70.00 297 ASP A CA 1
ATOM 2340 C C . ASP A 1 297 ? 8.027 -15.683 -43.984 1.00 70.00 297 ASP A C 1
ATOM 2342 O O . ASP A 1 297 ? 8.427 -16.800 -43.655 1.00 70.00 297 ASP A O 1
ATOM 2346 N N . LEU A 1 298 ? 6.796 -15.482 -44.460 1.00 56.88 298 LEU A N 1
ATOM 2347 C CA . LEU A 1 298 ? 5.945 -16.555 -44.974 1.00 56.88 298 LEU A CA 1
ATOM 2348 C C . LEU A 1 298 ? 6.392 -16.839 -46.411 1.00 56.88 298 LEU A C 1
ATOM 2350 O O . LEU A 1 298 ? 5.796 -16.346 -47.369 1.00 56.88 298 LEU A O 1
ATOM 2354 N N . ARG A 1 299 ? 7.462 -17.619 -46.549 1.00 47.53 299 ARG A N 1
ATOM 2355 C CA . ARG A 1 299 ? 7.622 -18.476 -47.725 1.00 47.53 299 ARG A CA 1
ATOM 2356 C C . ARG A 1 299 ? 6.948 -19.813 -47.481 1.00 47.53 299 ARG A C 1
ATOM 2358 O O . ARG A 1 299 ? 7.127 -20.360 -46.372 1.00 47.53 299 ARG A O 1
#

Secondary structure (DSSP, 8-state):
------THHHHHHHHHHHHHHHHHH-HHHHHHHHHHHHT-SS--HHHHHHHHHHHHHHHTSTTHHHHHSSTTS--HHHHHHHHGGGGG-SSHHHHHHHHHHHHHHHHHHS-TTSPPPTTSTTHHHHHHHHHHHH-HHHHHHHHHHHHHHHH--TTGGGSHHHHHHS-B-TTS-B-PPPHHHHHHHHHHHHHHHHHTTT--HHHHHHHHHHHHHHH-----------------------HHHHHHHHHHHHHHHHB-TTSPBPP--EEE-TT---HHHHHHHHHHHHHTT-SEEE-----

pLDDT: mean 77.24, std 17.81, range [30.95, 96.0]

InterPro domains:
  IPR029026 tRNA (guanine-N1-)-methyltransferase, N-terminal [G3DSA:3.40.1280.10] (241-299)
  IPR045330 TRM3/TARBP1 [PTHR12029] (8-298)

Organism: NCBI:txid265537